Protein AF-A0A5N5L0T8-F1 (afdb_monomer_lite)

Foldseek 3Di:
DQQAKWWDWDDDPNAIATFDIDSDDDDPTHTATGPVCLVPFFKWKWKAFQQATRDIHTDPDFDPPQVVFDQRIWIFMDTHDVPKDWDFDDPNGHTHDIDIDDPDDPDPPRRQEIESGHDDPPVVDDDDDPDPPDPSHHYDYDEDPPDPQFPDKDFDDDPHTPDIYTDGPPDDPCVVVSVVVSVVVVVVVVPD

Radius of gyration: 18.39 Å; chains: 1; bounding box: 43×40×50 Å

Sequence (192 aa):
MLAGIWACYIKIDSIRYFASFADRPSGNAQFIFSSEKATSVRTMYVAEDHLGIRQVHFSDSMPPNTDKGVSGLWWRTFSVHGGSGLRVYTDGLKIRRFVAIPGDVVSHLAENIAWLTPEPRPDLIRFHSYTLNSPTQLRMTSFTCNDSRATAYSACWDGCILYLHTHTVSESQAFYNDVLRALDLEMKTSKC

pLDDT: mean 77.3, std 13.88, range [31.08, 95.0]

Structure (mmCIF, N/CA/C/O backbone):
data_AF-A0A5N5L0T8-F1
#
_entry.id   AF-A0A5N5L0T8-F1
#
loop_
_atom_site.group_PDB
_atom_site.id
_atom_site.type_symbol
_atom_site.label_atom_id
_atom_site.label_alt_id
_atom_site.label_comp_id
_atom_site.label_asym_id
_atom_site.label_entity_id
_atom_site.label_seq_id
_atom_site.pdbx_PDB_ins_code
_atom_site.Cartn_x
_atom_site.Cartn_y
_atom_site.Cartn_z
_atom_site.occupancy
_atom_site.B_iso_or_equiv
_atom_site.auth_seq_id
_atom_site.auth_comp_id
_atom_site.auth_asym_id
_atom_site.auth_atom_id
_atom_site.pdbx_PDB_model_num
ATOM 1 N N . MET A 1 1 ? 22.885 5.397 -19.889 1.00 47.69 1 MET A N 1
ATOM 2 C CA . MET A 1 1 ? 22.686 5.325 -18.427 1.00 47.69 1 MET A CA 1
ATOM 3 C C . MET A 1 1 ? 21.342 5.983 -18.138 1.00 47.69 1 MET A C 1
ATOM 5 O O . MET A 1 1 ? 21.135 7.087 -18.627 1.00 47.69 1 MET A O 1
ATOM 9 N N . LEU A 1 2 ? 20.394 5.286 -17.505 1.00 59.34 2 LEU A N 1
ATOM 10 C CA . LEU A 1 2 ? 19.080 5.857 -17.172 1.00 59.34 2 LEU A CA 1
ATOM 11 C C . LEU A 1 2 ? 19.280 6.924 -16.089 1.00 59.34 2 LEU A C 1
ATOM 13 O O . LEU A 1 2 ? 19.845 6.598 -15.055 1.00 59.34 2 LEU A O 1
ATOM 17 N N . ALA A 1 3 ? 18.859 8.169 -16.325 1.00 74.06 3 ALA A N 1
ATOM 18 C CA . ALA A 1 3 ? 19.031 9.271 -15.365 1.00 74.06 3 ALA A CA 1
ATOM 19 C C . ALA A 1 3 ? 18.031 9.211 -14.190 1.00 74.06 3 ALA A C 1
ATOM 21 O O . ALA A 1 3 ? 18.193 9.889 -13.179 1.00 74.06 3 ALA A O 1
ATOM 22 N N . GLY A 1 4 ? 16.976 8.404 -14.320 1.00 85.69 4 GLY A N 1
ATOM 23 C CA . GLY A 1 4 ? 15.950 8.210 -13.304 1.00 85.69 4 GLY A CA 1
ATOM 24 C C . GLY A 1 4 ? 14.750 7.450 -13.855 1.00 85.69 4 GLY A C 1
ATOM 25 O O . GLY A 1 4 ? 14.671 7.175 -15.052 1.00 85.69 4 GLY A O 1
ATOM 26 N N . ILE A 1 5 ? 13.820 7.109 -12.970 1.00 88.44 5 ILE A N 1
ATOM 27 C CA . ILE A 1 5 ? 12.574 6.418 -13.291 1.00 88.44 5 ILE A CA 1
ATOM 28 C C . ILE A 1 5 ? 11.428 7.412 -13.140 1.00 88.44 5 ILE A C 1
ATOM 30 O O . ILE A 1 5 ? 11.297 8.106 -12.125 1.00 88.44 5 ILE A O 1
ATOM 34 N N . TRP A 1 6 ? 10.586 7.453 -14.161 1.00 92.25 6 TRP A N 1
ATOM 35 C CA . TRP A 1 6 ? 9.374 8.249 -14.218 1.00 92.25 6 TRP A CA 1
ATOM 36 C C . TRP A 1 6 ? 8.155 7.326 -14.242 1.00 92.25 6 TRP A C 1
ATOM 38 O O . TRP A 1 6 ? 8.237 6.173 -14.659 1.00 92.25 6 TRP A O 1
ATOM 48 N N . ALA A 1 7 ? 7.019 7.828 -13.780 1.00 92.19 7 ALA A N 1
ATOM 49 C CA . ALA A 1 7 ? 5.763 7.103 -13.705 1.00 92.19 7 ALA A CA 1
ATOM 50 C C . ALA A 1 7 ? 4.671 7.833 -14.477 1.00 92.19 7 ALA A C 1
ATOM 52 O O . ALA A 1 7 ? 4.397 9.011 -14.232 1.00 92.19 7 ALA A O 1
ATOM 53 N N . CYS A 1 8 ? 4.008 7.109 -15.366 1.00 93.25 8 CYS A N 1
ATOM 54 C CA . CYS A 1 8 ? 2.810 7.560 -16.052 1.00 93.25 8 CYS A CA 1
ATOM 55 C C . CYS A 1 8 ? 1.574 7.099 -15.285 1.00 93.25 8 CYS A C 1
ATOM 57 O O . CYS A 1 8 ? 1.583 6.066 -14.617 1.00 93.25 8 CYS A O 1
ATOM 59 N N . TYR A 1 9 ? 0.494 7.869 -15.387 1.00 93.50 9 TYR A N 1
ATOM 60 C CA . TYR A 1 9 ? -0.735 7.599 -14.655 1.00 93.50 9 TYR A CA 1
ATOM 61 C C . TYR A 1 9 ? -1.954 7.803 -15.540 1.00 93.50 9 TYR A C 1
ATOM 63 O O . TYR A 1 9 ? -1.961 8.680 -16.403 1.00 93.50 9 TYR A O 1
ATOM 71 N N . ILE A 1 10 ? -3.003 7.045 -15.247 1.00 93.94 10 ILE A N 1
ATOM 72 C CA . ILE A 1 10 ? -4.328 7.179 -15.849 1.00 93.94 10 ILE A CA 1
ATOM 73 C C . ILE A 1 10 ? -5.343 7.567 -14.772 1.00 93.94 10 I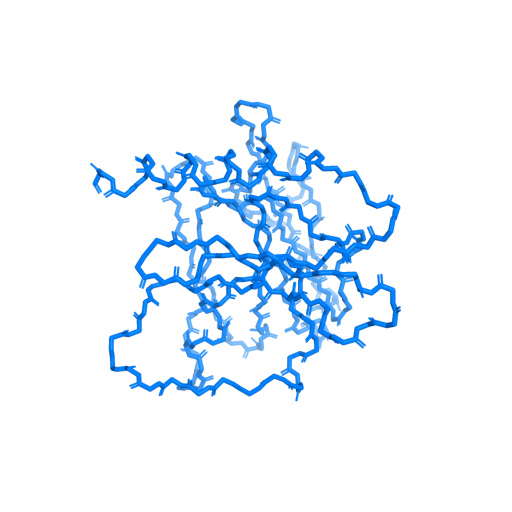LE A C 1
ATOM 75 O O . ILE A 1 10 ? -5.152 7.273 -13.590 1.00 93.94 10 ILE A O 1
ATOM 79 N N . LYS A 1 11 ? -6.415 8.255 -15.171 1.00 94.81 11 LYS A N 1
ATOM 80 C CA . LYS A 1 11 ? -7.565 8.518 -14.304 1.00 94.81 11 LYS A CA 1
ATOM 81 C C . LYS A 1 11 ? -8.738 7.642 -14.723 1.00 94.81 11 LYS A C 1
ATOM 83 O O . LYS A 1 11 ? -9.090 7.627 -15.896 1.00 94.81 11 LYS A O 1
ATOM 88 N N . ILE A 1 12 ? -9.338 6.961 -13.756 1.00 91.81 12 ILE A N 1
ATOM 89 C CA . ILE A 1 12 ? -10.577 6.193 -13.901 1.00 91.81 12 ILE A CA 1
ATOM 90 C C . ILE A 1 12 ? -11.486 6.670 -12.772 1.00 91.81 12 ILE A C 1
ATOM 92 O O . ILE A 1 12 ? -11.061 6.667 -11.620 1.00 91.81 12 ILE A O 1
ATOM 96 N N . ASP A 1 13 ? -12.672 7.178 -13.105 1.00 91.12 13 ASP A N 1
ATOM 97 C CA . ASP A 1 13 ? -13.631 7.742 -12.141 1.00 91.12 13 ASP A CA 1
ATOM 98 C C . ASP A 1 13 ? -13.007 8.757 -11.170 1.00 91.12 13 ASP A C 1
ATOM 100 O O . ASP A 1 13 ? -13.222 8.742 -9.962 1.00 91.12 13 ASP A O 1
ATOM 104 N N . SER A 1 14 ? -12.186 9.661 -11.712 1.00 90.06 14 SER A N 1
ATOM 105 C CA . SER A 1 14 ? -11.410 10.668 -10.963 1.00 90.06 14 SER A CA 1
ATOM 106 C C . SER A 1 14 ? -10.327 10.115 -10.025 1.00 90.06 14 SER A C 1
ATOM 108 O O . SER A 1 14 ? -9.554 10.899 -9.469 1.00 90.06 14 SER A O 1
ATOM 110 N N . ILE A 1 15 ? -10.190 8.795 -9.901 1.00 90.06 15 ILE A N 1
ATOM 111 C CA . ILE A 1 15 ? -9.123 8.146 -9.142 1.00 90.06 15 ILE A CA 1
ATOM 112 C C . ILE A 1 15 ? -7.918 7.920 -10.052 1.00 90.06 15 ILE A C 1
ATOM 114 O O . ILE A 1 15 ? -8.030 7.509 -11.206 1.00 90.06 15 ILE A O 1
ATOM 118 N N . ARG A 1 16 ? -6.734 8.234 -9.527 1.00 92.75 16 ARG A N 1
ATOM 119 C CA . ARG A 1 16 ? -5.467 8.136 -10.248 1.00 92.75 16 ARG A CA 1
ATOM 120 C C . ARG A 1 16 ? -4.801 6.783 -9.996 1.00 92.75 16 ARG A C 1
ATOM 122 O O . ARG A 1 16 ? -4.544 6.447 -8.841 1.00 92.75 16 ARG A O 1
ATOM 129 N N . TYR A 1 17 ? -4.459 6.092 -11.081 1.00 95.00 17 TYR A N 1
ATOM 130 C CA . TYR A 1 17 ? -3.792 4.791 -11.080 1.00 95.00 17 TYR A CA 1
ATOM 131 C C . TYR A 1 17 ? -2.454 4.834 -11.813 1.00 95.00 17 TYR A C 1
ATOM 133 O O . TYR A 1 17 ? -2.290 5.558 -12.796 1.00 95.00 17 TYR A O 1
ATOM 141 N N . PHE A 1 18 ? -1.504 4.048 -11.320 1.00 94.38 18 PHE A N 1
ATOM 142 C CA . PHE A 1 18 ? -0.171 3.874 -11.872 1.00 94.38 18 PHE A CA 1
ATOM 143 C C . PHE A 1 18 ? -0.264 3.076 -13.177 1.00 94.38 18 PHE A C 1
ATOM 145 O O . PHE A 1 18 ? -0.709 1.930 -13.180 1.00 94.38 18 PHE A O 1
ATOM 152 N N . ALA A 1 19 ? 0.114 3.690 -14.296 1.00 93.56 19 ALA A N 1
ATOM 153 C CA . ALA A 1 19 ? -0.101 3.126 -15.625 1.00 93.56 19 ALA A CA 1
ATOM 154 C C . ALA A 1 19 ? 1.130 2.397 -16.168 1.00 93.56 19 ALA A C 1
ATOM 156 O O . ALA A 1 19 ? 1.027 1.270 -16.645 1.00 93.56 19 ALA A O 1
ATOM 157 N N . SER A 1 20 ? 2.298 3.031 -16.085 1.00 91.31 20 SER A N 1
ATOM 158 C CA . SER A 1 20 ? 3.549 2.469 -16.592 1.00 91.31 20 SER A CA 1
ATOM 159 C C . SER A 1 20 ? 4.764 3.203 -16.031 1.00 91.31 20 SER A C 1
ATOM 161 O O . SER A 1 20 ? 4.656 4.309 -15.496 1.00 91.31 20 SER A O 1
ATOM 163 N N . PHE A 1 21 ? 5.932 2.583 -16.190 1.00 89.19 21 PHE A N 1
ATOM 164 C CA . PHE A 1 21 ? 7.221 3.239 -16.003 1.00 89.19 21 PHE A CA 1
ATOM 165 C C . PHE A 1 21 ? 7.682 3.906 -17.302 1.00 89.19 21 PHE A C 1
ATOM 167 O O . PHE A 1 21 ? 7.371 3.434 -18.396 1.00 89.19 21 PHE A O 1
ATOM 174 N N . ALA A 1 22 ? 8.464 4.969 -17.166 1.00 87.06 22 ALA A N 1
ATOM 175 C CA . ALA A 1 22 ? 9.158 5.641 -18.251 1.00 87.06 22 ALA A CA 1
ATOM 176 C C . ALA A 1 22 ? 10.616 5.908 -17.854 1.00 87.06 22 ALA A C 1
ATOM 178 O O . ALA A 1 22 ? 10.932 6.183 -16.695 1.00 87.06 22 ALA A O 1
ATOM 179 N N . ASP A 1 23 ? 11.507 5.828 -18.835 1.00 83.44 23 ASP A N 1
ATOM 180 C CA . ASP A 1 23 ? 12.938 6.102 -18.699 1.00 83.44 23 ASP A CA 1
ATOM 181 C C . ASP A 1 23 ? 13.282 7.593 -18.822 1.00 83.44 23 ASP A C 1
ATOM 183 O O . ASP A 1 23 ? 14.406 8.014 -18.538 1.00 83.44 23 ASP A O 1
ATOM 187 N N . ARG A 1 24 ? 12.319 8.399 -19.273 1.00 82.81 24 ARG A N 1
ATOM 188 C CA . ARG A 1 24 ? 12.464 9.831 -19.524 1.00 82.81 24 ARG A CA 1
ATOM 189 C C . ARG A 1 24 ? 11.202 10.583 -19.105 1.00 82.81 24 ARG A C 1
ATOM 191 O O . ARG A 1 24 ? 10.105 10.017 -19.168 1.00 82.81 24 ARG A O 1
ATOM 198 N N . PRO A 1 25 ? 11.325 11.871 -18.744 1.00 82.94 25 PRO A N 1
ATOM 199 C CA . PRO A 1 25 ? 10.160 12.733 -18.615 1.00 82.94 25 PRO A CA 1
ATOM 200 C C . PRO A 1 25 ? 9.407 12.765 -19.946 1.00 82.94 25 PRO A C 1
ATOM 202 O O . PRO A 1 25 ? 9.982 13.079 -20.986 1.00 82.94 25 PRO A O 1
ATOM 205 N N . SER A 1 26 ? 8.121 12.433 -19.923 1.00 79.38 26 SER A N 1
ATOM 206 C CA . SER A 1 26 ? 7.254 12.528 -21.097 1.00 79.38 26 SER A CA 1
ATOM 207 C C . SER A 1 26 ? 5.860 12.984 -20.683 1.00 79.38 26 SER A C 1
ATOM 209 O O . SER A 1 26 ? 5.250 12.402 -19.789 1.00 79.38 26 SER A O 1
ATOM 211 N N . GLY A 1 27 ? 5.360 14.054 -21.311 1.00 81.31 27 GLY A N 1
ATOM 212 C CA . GLY A 1 27 ? 4.033 14.615 -21.040 1.00 81.31 27 GLY A CA 1
ATOM 213 C C . GLY A 1 27 ? 3.758 14.821 -19.545 1.00 81.31 27 GLY A C 1
ATOM 214 O O . GLY A 1 27 ? 4.332 15.707 -18.921 1.00 81.31 27 GLY A O 1
ATOM 215 N N . ASN A 1 28 ? 2.894 13.967 -18.984 1.00 80.88 28 ASN A N 1
ATOM 216 C CA . ASN A 1 28 ? 2.442 13.996 -17.586 1.00 80.88 28 ASN A CA 1
ATOM 217 C C . ASN A 1 28 ? 3.170 12.994 -16.667 1.00 80.88 28 ASN A C 1
ATOM 219 O O . ASN A 1 28 ? 2.684 12.698 -15.569 1.00 80.88 28 ASN A O 1
ATOM 223 N N . ALA A 1 29 ? 4.288 12.418 -17.111 1.00 88.12 29 ALA A N 1
ATOM 224 C CA . ALA A 1 29 ? 5.068 11.499 -16.297 1.00 88.12 29 ALA A CA 1
ATOM 225 C C . ALA A 1 29 ? 5.623 12.224 -15.062 1.00 88.12 29 ALA A C 1
ATOM 227 O O . ALA A 1 29 ? 6.137 13.338 -15.152 1.00 88.12 29 ALA A O 1
ATOM 228 N N . GLN A 1 30 ? 5.534 11.585 -13.898 1.00 90.44 30 GLN A N 1
ATOM 229 C CA . GLN A 1 30 ? 6.069 12.110 -12.645 1.00 90.44 30 GLN A CA 1
ATOM 230 C C . GLN A 1 30 ? 7.333 11.369 -12.255 1.00 90.44 30 GLN A C 1
ATOM 232 O O . GLN A 1 30 ? 7.392 10.146 -12.333 1.00 90.44 30 GLN A O 1
ATOM 237 N N . PHE A 1 31 ? 8.337 12.112 -11.812 1.00 89.38 31 PHE A N 1
ATOM 238 C CA . PHE A 1 31 ? 9.572 11.535 -11.314 1.00 89.38 31 PHE A CA 1
ATOM 239 C C . PHE A 1 31 ? 9.307 10.724 -10.041 1.00 89.38 31 PHE A C 1
ATOM 241 O O . PHE A 1 31 ? 8.687 11.237 -9.110 1.00 89.38 31 PHE A O 1
ATOM 248 N N . ILE A 1 32 ? 9.770 9.473 -10.001 1.00 89.38 32 ILE A N 1
ATOM 249 C CA . ILE A 1 32 ? 9.566 8.579 -8.848 1.00 89.38 32 ILE A CA 1
ATOM 250 C C . ILE A 1 32 ? 10.871 8.051 -8.254 1.00 89.38 32 ILE A C 1
ATOM 252 O O . ILE A 1 32 ? 10.879 7.671 -7.085 1.00 89.38 32 ILE A O 1
ATOM 256 N N . PHE A 1 33 ? 11.975 8.043 -9.009 1.00 87.62 33 PHE A N 1
ATOM 257 C CA . PHE A 1 33 ? 13.255 7.562 -8.492 1.00 87.62 33 PHE A CA 1
ATOM 258 C C . PHE A 1 33 ? 14.471 8.108 -9.249 1.00 87.62 33 PHE A C 1
ATOM 260 O O . PHE A 1 33 ? 14.449 8.194 -10.474 1.00 87.62 33 PHE A O 1
ATOM 267 N N . SER A 1 34 ? 15.557 8.414 -8.529 1.00 84.94 34 SER A N 1
ATOM 268 C CA . SER A 1 34 ? 16.854 8.788 -9.118 1.00 84.94 34 SER A CA 1
ATOM 269 C C . SER A 1 34 ? 17.789 7.586 -9.159 1.00 84.94 34 SER A C 1
ATOM 271 O O . SER A 1 34 ? 17.966 6.920 -8.140 1.00 84.94 34 SER A O 1
ATOM 273 N N . SER A 1 35 ? 18.467 7.364 -10.287 1.00 80.12 35 SER A N 1
ATOM 274 C CA . SER A 1 35 ? 19.516 6.342 -10.392 1.00 80.12 35 SER A CA 1
ATOM 275 C C . SER A 1 35 ? 20.694 6.599 -9.447 1.00 80.12 35 SER A C 1
ATOM 277 O O . SER A 1 35 ? 21.351 5.656 -9.024 1.00 80.12 35 SER A O 1
ATOM 279 N N . GLU A 1 36 ? 20.942 7.853 -9.060 1.00 81.81 36 GLU A N 1
ATOM 280 C CA . GLU A 1 36 ? 21.976 8.214 -8.076 1.00 81.81 36 GLU A CA 1
ATOM 281 C C . GLU A 1 36 ? 21.671 7.652 -6.681 1.00 81.81 36 GLU A C 1
ATOM 283 O O . GLU A 1 36 ? 22.577 7.413 -5.888 1.00 81.81 36 GLU A O 1
ATOM 288 N N . LYS A 1 37 ? 20.387 7.409 -6.389 1.00 79.69 37 LYS A N 1
ATOM 289 C CA . LYS A 1 37 ? 19.910 6.813 -5.136 1.00 79.69 37 LYS A CA 1
ATOM 290 C C . LYS A 1 37 ? 19.761 5.290 -5.219 1.00 79.69 37 LYS A C 1
ATOM 292 O O . LYS A 1 37 ? 19.380 4.671 -4.230 1.00 79.69 37 LYS A O 1
ATOM 297 N N . ALA A 1 38 ? 20.072 4.675 -6.366 1.00 75.25 38 ALA A N 1
ATOM 298 C CA . ALA A 1 38 ? 19.933 3.231 -6.589 1.00 75.25 38 ALA A CA 1
ATOM 299 C C . ALA A 1 38 ? 20.809 2.375 -5.666 1.00 75.25 38 ALA A C 1
ATOM 301 O O . ALA A 1 38 ? 20.498 1.212 -5.437 1.00 75.25 38 ALA A O 1
ATOM 302 N N . THR A 1 39 ? 21.897 2.935 -5.137 1.00 74.50 39 THR A N 1
ATOM 303 C CA . THR A 1 39 ? 22.800 2.230 -4.219 1.00 74.50 39 THR A CA 1
ATOM 304 C C . THR A 1 39 ? 22.386 2.349 -2.754 1.00 74.50 39 THR A C 1
ATOM 306 O O . THR A 1 39 ? 22.788 1.509 -1.946 1.00 74.50 39 THR A O 1
ATOM 309 N N . SER A 1 40 ? 21.607 3.374 -2.398 1.00 80.19 40 SER A N 1
ATOM 310 C CA . SER A 1 40 ? 21.228 3.661 -1.013 1.00 80.19 40 SER A CA 1
ATOM 311 C C . SER A 1 40 ? 19.823 3.190 -0.670 1.00 80.19 40 SER A C 1
ATOM 313 O O . SER A 1 40 ? 19.655 2.598 0.388 1.00 80.19 40 SER A O 1
ATOM 315 N N . VAL A 1 41 ? 18.848 3.391 -1.560 1.00 82.75 41 VAL A N 1
ATOM 316 C CA . VAL A 1 41 ? 17.449 3.033 -1.300 1.00 82.75 41 VAL A CA 1
ATOM 317 C C . VAL A 1 41 ? 17.222 1.547 -1.533 1.00 82.75 41 VAL A C 1
ATOM 319 O O . VAL A 1 41 ? 17.452 1.044 -2.632 1.00 82.75 41 VAL A O 1
ATOM 322 N N . ARG A 1 42 ? 16.721 0.858 -0.506 1.00 81.69 42 ARG A N 1
ATOM 323 C CA . ARG A 1 42 ? 16.466 -0.591 -0.525 1.00 81.69 42 ARG A CA 1
ATOM 324 C C . ARG A 1 42 ? 15.002 -0.949 -0.369 1.00 81.69 42 ARG A C 1
ATOM 326 O O . ARG A 1 42 ? 14.675 -2.128 -0.356 1.00 81.69 42 ARG A O 1
ATOM 333 N N . THR A 1 43 ? 14.128 0.042 -0.255 1.00 83.81 43 THR A N 1
ATOM 334 C CA . THR A 1 43 ? 12.719 -0.194 0.047 1.00 83.81 43 THR A CA 1
ATOM 335 C C . THR A 1 43 ? 11.818 0.515 -0.957 1.00 83.81 43 THR A C 1
ATOM 337 O O . THR A 1 43 ? 12.005 1.693 -1.277 1.00 83.81 43 THR A O 1
ATOM 340 N N . MET A 1 44 ? 10.829 -0.221 -1.462 1.00 87.56 44 MET A N 1
ATOM 341 C CA . MET A 1 44 ? 9.754 0.290 -2.305 1.00 87.56 44 MET A CA 1
ATOM 342 C C . MET A 1 44 ? 8.412 0.066 -1.608 1.00 87.56 44 MET A C 1
ATOM 344 O O . MET A 1 44 ? 8.006 -1.070 -1.376 1.00 87.56 44 MET A O 1
ATOM 348 N N . TYR A 1 45 ? 7.698 1.151 -1.329 1.00 88.94 45 TYR A N 1
ATOM 349 C CA . TYR A 1 45 ? 6.334 1.134 -0.817 1.00 88.94 45 TYR A CA 1
ATOM 350 C C . TYR A 1 45 ? 5.339 1.302 -1.959 1.00 88.94 45 TYR A C 1
ATOM 352 O O . TYR A 1 45 ? 5.490 2.182 -2.809 1.00 88.94 45 TYR A O 1
ATOM 360 N N . VAL A 1 46 ? 4.297 0.484 -1.961 1.00 90.62 46 VAL A N 1
ATOM 361 C CA . VAL A 1 46 ? 3.275 0.456 -3.007 1.00 90.62 46 VAL A CA 1
ATOM 362 C C . VAL A 1 46 ? 1.913 0.592 -2.358 1.00 90.62 46 VAL A C 1
ATOM 364 O O . VAL A 1 46 ? 1.530 -0.277 -1.584 1.00 90.62 46 VAL A O 1
ATOM 367 N N . ALA A 1 47 ? 1.184 1.654 -2.689 1.00 91.69 47 ALA A N 1
ATOM 368 C CA . ALA A 1 47 ? -0.197 1.831 -2.260 1.00 91.69 47 ALA A CA 1
ATOM 369 C C . ALA A 1 47 ? -1.148 1.368 -3.366 1.00 91.69 47 ALA A C 1
ATOM 371 O O . ALA A 1 47 ? -1.047 1.833 -4.506 1.00 91.69 47 ALA A O 1
ATOM 372 N N . GLU A 1 48 ? -2.093 0.499 -3.035 1.00 91.56 48 GLU A N 1
ATOM 373 C CA . GLU A 1 48 ? -3.061 -0.085 -3.960 1.00 91.56 48 GLU A CA 1
ATOM 374 C C . GLU A 1 48 ? -4.460 -0.168 -3.344 1.00 91.56 48 GLU A C 1
ATOM 376 O O . GLU A 1 48 ? -4.623 -0.299 -2.134 1.00 91.56 48 GLU A O 1
ATOM 381 N N . ASP A 1 49 ? -5.483 -0.093 -4.187 1.00 89.62 49 ASP A N 1
ATOM 382 C CA . ASP A 1 49 ? -6.854 -0.451 -3.828 1.00 89.62 49 ASP A CA 1
ATOM 383 C C . ASP A 1 49 ? -7.284 -1.714 -4.603 1.00 89.62 49 ASP A C 1
ATOM 385 O O . ASP A 1 49 ? -6.488 -2.363 -5.284 1.00 89.62 49 ASP A O 1
ATOM 389 N N . HIS A 1 50 ? -8.564 -2.078 -4.520 1.00 84.75 50 HIS A N 1
ATOM 390 C CA . HIS A 1 50 ? -9.123 -3.215 -5.261 1.00 84.75 50 HIS A CA 1
ATOM 391 C C . HIS A 1 50 ? -9.080 -3.053 -6.797 1.00 84.75 50 HIS A C 1
ATOM 393 O O . HIS A 1 50 ? -9.238 -4.037 -7.526 1.00 84.75 50 HIS A O 1
ATOM 399 N N . LEU A 1 51 ? -8.868 -1.837 -7.311 1.00 89.25 51 LEU A N 1
ATOM 400 C CA . LEU A 1 51 ? -8.750 -1.522 -8.733 1.00 89.25 51 LEU A CA 1
ATOM 401 C C . LEU A 1 51 ? -7.299 -1.406 -9.216 1.00 89.25 51 LEU A C 1
ATOM 403 O O . LEU A 1 51 ? -7.066 -1.449 -10.425 1.00 89.25 51 LEU A O 1
ATOM 407 N N . GLY A 1 52 ? -6.320 -1.316 -8.325 1.00 91.56 52 GLY A N 1
ATOM 408 C CA . GLY A 1 52 ? -4.910 -1.427 -8.676 1.00 91.56 52 GLY A CA 1
ATOM 409 C C . GLY A 1 52 ? -4.027 -0.418 -7.967 1.00 91.56 52 GLY A C 1
ATOM 410 O O . GLY A 1 52 ? -4.389 0.182 -6.954 1.00 91.56 52 GLY A O 1
ATOM 411 N N . ILE A 1 53 ? -2.830 -0.238 -8.516 1.00 94.00 53 ILE A N 1
ATOM 412 C CA . ILE A 1 53 ? -1.782 0.541 -7.867 1.00 94.00 53 ILE A CA 1
ATOM 413 C C . ILE A 1 53 ? -2.063 2.024 -8.041 1.00 94.00 53 ILE A C 1
ATOM 415 O O . ILE A 1 53 ? -2.286 2.506 -9.151 1.00 94.00 53 ILE A O 1
ATOM 419 N N . ARG A 1 54 ? -2.017 2.763 -6.938 1.00 92.44 54 ARG A N 1
ATOM 420 C CA . ARG A 1 54 ? -2.239 4.208 -6.901 1.00 92.44 54 ARG A CA 1
ATOM 421 C C . ARG A 1 54 ? -0.947 4.984 -6.729 1.00 92.44 54 ARG A C 1
ATOM 423 O O . ARG A 1 54 ? -0.821 6.065 -7.303 1.00 92.44 54 ARG A O 1
ATOM 430 N N . GLN A 1 55 ? -0.001 4.459 -5.951 1.00 90.56 55 GLN A N 1
ATOM 431 C CA . GLN A 1 55 ? 1.254 5.145 -5.641 1.00 90.56 55 GLN A CA 1
ATOM 432 C C . GLN A 1 55 ? 2.410 4.161 -5.489 1.00 90.56 55 GLN A C 1
ATOM 434 O O . GLN A 1 55 ? 2.226 3.036 -5.029 1.00 90.56 55 GLN A O 1
ATOM 439 N N . VAL A 1 56 ? 3.605 4.624 -5.853 1.00 90.75 56 VAL A N 1
ATOM 440 C CA . VAL A 1 56 ? 4.871 3.917 -5.651 1.00 90.75 56 VAL A CA 1
ATOM 441 C C . VAL A 1 56 ? 5.872 4.910 -5.078 1.00 90.75 56 VAL A C 1
ATOM 443 O O . VAL A 1 56 ? 6.059 5.991 -5.637 1.00 90.75 56 VAL A O 1
ATOM 446 N N . HIS A 1 57 ? 6.507 4.544 -3.971 1.00 89.38 57 HIS A N 1
ATOM 447 C CA . HIS A 1 57 ? 7.478 5.366 -3.263 1.00 89.38 57 HIS A CA 1
ATOM 448 C C . HIS A 1 57 ? 8.748 4.567 -2.999 1.00 89.38 57 HIS A C 1
ATOM 450 O O . HIS A 1 57 ? 8.706 3.529 -2.351 1.00 89.38 57 HIS A O 1
ATOM 456 N N . PHE A 1 58 ? 9.883 5.082 -3.460 1.00 87.88 58 PHE A N 1
ATOM 457 C CA . PHE A 1 58 ? 11.200 4.529 -3.162 1.00 87.88 58 PHE A CA 1
ATOM 458 C C . PHE A 1 58 ? 11.842 5.359 -2.054 1.00 87.88 58 PHE A C 1
ATOM 460 O O . PHE A 1 58 ? 12.165 6.531 -2.262 1.00 87.88 58 PHE A O 1
ATOM 467 N N . SER A 1 59 ? 11.985 4.776 -0.869 1.00 85.19 59 SER A N 1
ATOM 468 C CA . SER A 1 59 ? 12.572 5.432 0.302 1.00 85.19 59 SER A CA 1
ATOM 469 C C . SER A 1 59 ? 12.838 4.398 1.385 1.00 85.19 59 SER A C 1
ATOM 471 O O . SER A 1 59 ? 12.040 3.485 1.527 1.00 85.19 59 SER A O 1
ATOM 473 N N . ASP A 1 60 ? 13.880 4.568 2.197 1.00 80.38 60 ASP A N 1
ATOM 474 C CA . ASP A 1 60 ? 14.066 3.754 3.412 1.00 80.38 60 ASP A CA 1
ATOM 475 C C . ASP A 1 60 ? 13.306 4.320 4.622 1.00 80.38 60 ASP A C 1
ATOM 477 O O . ASP A 1 60 ? 13.189 3.671 5.657 1.00 80.38 60 ASP A O 1
ATOM 481 N N . SER A 1 61 ? 12.748 5.527 4.493 1.00 82.19 61 SER A N 1
ATOM 482 C CA . SER A 1 61 ? 11.808 6.097 5.458 1.00 82.19 61 SER A CA 1
ATOM 483 C C . SER A 1 61 ? 10.362 5.903 5.011 1.00 82.19 61 SER A C 1
ATOM 485 O O . SER A 1 61 ? 10.060 5.869 3.815 1.00 82.19 61 SER A O 1
ATOM 487 N N . MET A 1 62 ? 9.462 5.816 5.990 1.00 78.94 62 MET A N 1
ATOM 488 C CA . MET A 1 62 ? 8.027 5.676 5.758 1.00 78.94 62 MET A CA 1
ATOM 489 C C . MET A 1 62 ? 7.474 6.835 4.901 1.00 78.94 62 MET A C 1
ATOM 491 O O . MET A 1 62 ? 7.844 7.992 5.136 1.00 78.94 62 MET A O 1
ATOM 495 N N . PRO A 1 63 ? 6.581 6.567 3.926 1.00 81.25 63 PRO A N 1
ATOM 496 C CA . PRO A 1 63 ? 5.935 7.614 3.144 1.00 81.25 63 PRO A CA 1
ATOM 497 C C . PRO A 1 63 ? 5.163 8.615 4.029 1.00 81.25 63 PRO A C 1
ATOM 499 O O . PRO A 1 63 ? 4.500 8.207 4.987 1.00 81.25 63 PRO A O 1
ATOM 502 N N . PRO A 1 64 ? 5.204 9.923 3.713 1.00 70.50 64 PRO A N 1
ATOM 503 C CA . PRO A 1 64 ? 4.571 10.960 4.527 1.00 70.50 64 PRO A CA 1
ATOM 504 C C . PRO A 1 64 ? 3.037 10.846 4.545 1.00 70.50 64 PRO A C 1
ATOM 506 O O . PRO A 1 64 ? 2.431 10.432 3.559 1.00 70.50 64 PRO A O 1
ATOM 509 N N . ASN A 1 65 ? 2.409 11.301 5.639 1.00 66.88 65 ASN A N 1
ATOM 510 C CA . ASN A 1 65 ? 0.948 11.365 5.836 1.00 66.88 65 ASN A CA 1
ATOM 511 C C . ASN A 1 65 ? 0.216 10.013 5.781 1.00 66.88 65 ASN A C 1
ATOM 513 O O . ASN A 1 65 ? -0.958 9.956 5.414 1.00 66.88 65 ASN A O 1
ATOM 517 N N . THR A 1 66 ? 0.887 8.924 6.149 1.00 69.62 66 THR A N 1
ATOM 518 C CA . THR A 1 66 ? 0.309 7.575 6.092 1.00 69.62 66 THR A CA 1
ATOM 519 C C . THR A 1 66 ? -0.123 7.012 7.446 1.00 69.62 66 THR A C 1
ATOM 521 O O . THR A 1 66 ? -0.764 5.965 7.489 1.00 69.62 66 THR A O 1
ATOM 524 N N . ASP A 1 67 ? 0.128 7.738 8.538 1.00 59.78 67 ASP A N 1
ATOM 525 C CA . ASP A 1 67 ? -0.005 7.257 9.923 1.00 59.78 67 ASP A CA 1
ATOM 526 C C . ASP A 1 67 ? -1.421 6.828 10.338 1.00 59.78 67 ASP A C 1
ATOM 528 O O . ASP A 1 67 ? -1.587 6.099 11.311 1.00 59.78 67 ASP A O 1
ATOM 532 N N . LYS A 1 68 ? -2.458 7.289 9.629 1.00 64.88 68 LYS A N 1
ATOM 533 C CA . LYS A 1 68 ? -3.861 6.964 9.942 1.00 64.88 68 LYS A CA 1
ATOM 534 C C . LYS A 1 68 ? -4.464 5.895 9.037 1.00 64.88 68 LYS A C 1
ATOM 536 O O . LYS A 1 68 ? -5.570 5.437 9.308 1.00 64.88 68 LYS A O 1
ATOM 541 N N . GLY A 1 69 ? -3.756 5.523 7.971 1.00 67.88 69 GLY A N 1
ATOM 542 C CA . GLY A 1 69 ? -4.320 4.720 6.896 1.00 67.88 69 GLY A CA 1
ATOM 543 C C . GLY A 1 69 ? -5.453 5.442 6.163 1.00 67.88 69 GLY A C 1
ATOM 544 O O . GLY A 1 69 ? -6.013 6.432 6.632 1.00 67.88 69 GLY A O 1
ATOM 545 N N . VAL A 1 70 ? -5.788 4.965 4.970 1.00 74.69 70 VAL A N 1
ATOM 546 C CA . VAL A 1 70 ? -6.953 5.450 4.220 1.00 74.69 70 VAL A CA 1
ATOM 547 C C . VAL A 1 70 ? -7.813 4.239 3.908 1.00 74.69 70 VAL A C 1
ATOM 549 O O . VAL A 1 70 ? -7.303 3.260 3.368 1.00 74.69 70 VAL A O 1
ATOM 552 N N . SER A 1 71 ? -9.105 4.290 4.243 1.00 72.75 71 SER A N 1
ATOM 553 C CA . SER A 1 71 ? -10.015 3.175 3.960 1.00 72.75 71 SER A CA 1
ATOM 554 C C . SER A 1 71 ? -9.974 2.806 2.473 1.00 72.75 71 SER A C 1
ATOM 556 O O . SER A 1 71 ? -10.013 3.674 1.598 1.00 72.75 71 SER A O 1
ATOM 558 N N . GLY A 1 72 ? -9.847 1.508 2.193 1.00 78.12 72 GLY A N 1
ATOM 559 C CA . GLY A 1 72 ? -9.734 0.974 0.836 1.00 78.12 72 GLY A CA 1
ATOM 560 C C . GLY A 1 72 ? -8.358 1.124 0.178 1.00 78.12 72 GLY A C 1
ATOM 561 O O . GLY A 1 72 ? -8.198 0.635 -0.939 1.00 78.12 72 GLY A O 1
ATOM 562 N N . LEU A 1 73 ? -7.375 1.746 0.839 1.00 85.88 73 LEU A N 1
ATOM 563 C CA . LEU A 1 73 ? -5.990 1.832 0.377 1.00 85.88 73 LEU A CA 1
ATOM 564 C C . LEU A 1 73 ? -5.086 0.960 1.251 1.00 85.88 73 LEU A C 1
ATOM 566 O O . LEU A 1 73 ? -5.051 1.103 2.470 1.00 85.88 73 LEU A O 1
ATOM 570 N N . TRP A 1 74 ? -4.320 0.090 0.608 1.00 89.38 74 TRP A N 1
ATOM 571 C CA . TRP A 1 74 ? -3.447 -0.879 1.251 1.00 89.38 74 TRP A CA 1
ATOM 572 C C . TRP A 1 74 ? -2.016 -0.716 0.757 1.00 89.38 74 TRP A C 1
ATOM 574 O O . TRP A 1 74 ? -1.780 -0.454 -0.419 1.00 89.38 74 TRP A O 1
ATOM 584 N N . TRP A 1 75 ? -1.058 -0.890 1.655 1.00 90.38 75 TRP A N 1
ATOM 585 C CA . TRP A 1 75 ? 0.360 -0.680 1.427 1.00 90.38 75 TRP A CA 1
ATOM 586 C C . TRP A 1 75 ? 1.119 -1.997 1.437 1.00 90.38 75 TRP A C 1
ATOM 588 O O . TRP A 1 75 ? 1.033 -2.759 2.392 1.00 90.38 75 TRP A O 1
ATOM 598 N N . ARG A 1 76 ? 1.913 -2.244 0.402 1.00 87.88 76 ARG A N 1
ATOM 599 C CA . ARG A 1 76 ? 2.914 -3.311 0.379 1.00 87.88 76 ARG A CA 1
ATOM 600 C C . ARG A 1 76 ? 4.311 -2.727 0.431 1.00 87.88 76 ARG A C 1
ATOM 602 O O . ARG A 1 76 ? 4.555 -1.661 -0.137 1.00 87.88 76 ARG A O 1
ATOM 609 N N . THR A 1 77 ? 5.217 -3.467 1.049 1.00 84.81 77 THR A N 1
ATOM 610 C CA . THR A 1 77 ? 6.637 -3.138 1.113 1.00 84.81 77 THR A CA 1
ATOM 611 C C . THR A 1 77 ? 7.413 -4.192 0.343 1.00 84.81 77 THR A C 1
ATOM 613 O O . THR A 1 77 ? 7.186 -5.388 0.509 1.00 84.81 77 THR A O 1
ATOM 616 N N . PHE A 1 78 ? 8.322 -3.746 -0.514 1.00 82.19 78 PHE A N 1
ATOM 617 C CA . PHE A 1 78 ? 9.213 -4.610 -1.272 1.00 82.19 78 PHE A CA 1
ATOM 618 C C . PHE A 1 78 ? 10.656 -4.243 -0.958 1.00 82.19 78 PHE A C 1
ATOM 620 O O . PHE A 1 78 ? 11.030 -3.067 -1.016 1.00 82.19 78 PHE A O 1
ATOM 627 N N . SER A 1 79 ? 11.465 -5.263 -0.694 1.00 80.25 79 SER A N 1
ATOM 628 C CA . SER A 1 79 ? 12.913 -5.123 -0.610 1.00 80.25 79 SER A CA 1
ATOM 629 C C . SER A 1 79 ? 13.497 -5.066 -2.019 1.00 80.25 79 SER A C 1
ATOM 631 O O . SER A 1 79 ? 13.317 -5.971 -2.829 1.00 80.25 79 SER A O 1
ATOM 633 N N . VAL A 1 80 ? 14.202 -3.983 -2.319 1.00 77.12 80 VAL A N 1
ATOM 634 C CA . VAL A 1 80 ? 14.882 -3.745 -3.588 1.00 77.12 80 VAL A CA 1
ATOM 635 C C . VAL A 1 80 ? 16.370 -3.998 -3.369 1.00 77.12 80 VAL A C 1
ATOM 637 O O . VAL A 1 80 ? 17.087 -3.192 -2.777 1.00 77.12 80 VAL A O 1
ATOM 640 N N . HIS A 1 81 ? 16.841 -5.148 -3.841 1.00 72.00 81 HIS A N 1
ATOM 641 C CA . HIS A 1 81 ? 18.255 -5.523 -3.828 1.00 72.00 81 HIS A CA 1
ATOM 642 C C . HIS A 1 81 ? 18.805 -5.619 -5.253 1.00 72.00 81 HIS A C 1
ATOM 644 O O . HIS A 1 81 ? 18.065 -5.884 -6.204 1.00 72.00 81 HIS A O 1
ATOM 650 N N . GLY A 1 82 ? 20.115 -5.420 -5.420 1.00 61.72 82 GLY A N 1
ATOM 651 C CA . GLY A 1 82 ? 20.767 -5.600 -6.718 1.00 61.72 82 GLY A CA 1
ATOM 652 C C . GLY A 1 82 ? 20.526 -7.015 -7.251 1.00 61.72 82 GLY A C 1
ATOM 653 O O . GLY A 1 82 ? 20.871 -7.982 -6.583 1.00 61.72 82 GLY A O 1
ATOM 654 N N . GLY A 1 83 ? 19.900 -7.131 -8.425 1.00 62.31 83 GLY A N 1
ATOM 655 C CA . GLY A 1 83 ? 19.535 -8.418 -9.034 1.00 62.31 83 GLY A CA 1
ATOM 656 C C . GLY A 1 83 ? 18.109 -8.902 -8.740 1.00 62.31 83 GLY A C 1
ATOM 657 O O . GLY A 1 83 ? 17.656 -9.841 -9.390 1.00 62.31 83 GLY A O 1
ATOM 658 N N . SER A 1 84 ? 17.372 -8.246 -7.837 1.00 67.38 84 SER A N 1
ATOM 659 C CA . SER A 1 84 ? 15.938 -8.507 -7.660 1.00 67.38 84 SER A CA 1
ATOM 660 C C . SER A 1 84 ? 15.134 -7.8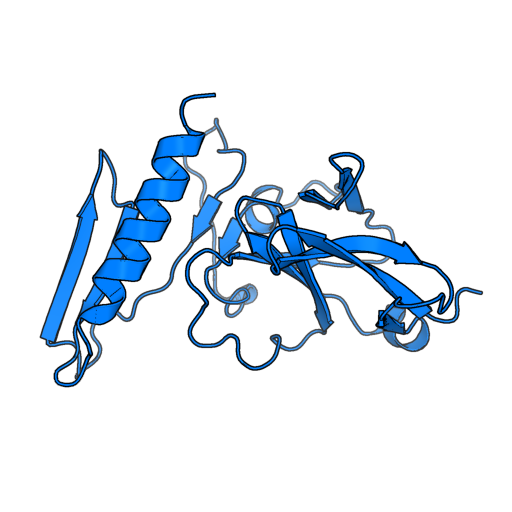99 -8.816 1.00 67.38 84 SER A C 1
ATOM 662 O O . SER A 1 84 ? 15.357 -6.758 -9.226 1.00 67.38 84 SER A O 1
ATOM 664 N N . GLY A 1 85 ? 14.221 -8.686 -9.384 1.00 73.56 85 GLY A N 1
ATOM 665 C CA . GLY A 1 85 ? 13.296 -8.239 -10.423 1.00 73.56 85 GLY A CA 1
ATOM 666 C C . GLY A 1 85 ? 11.888 -8.074 -9.867 1.00 73.56 85 GLY A C 1
ATOM 667 O O . GLY A 1 85 ? 11.511 -8.731 -8.904 1.00 73.56 85 GLY A O 1
ATOM 668 N N . LEU A 1 86 ? 11.075 -7.238 -10.505 1.00 80.56 86 LEU A N 1
ATOM 669 C CA . LEU A 1 86 ? 9.643 -7.139 -10.228 1.00 80.56 86 LEU A CA 1
ATOM 670 C C . LEU A 1 86 ? 8.876 -7.586 -11.466 1.00 80.56 86 LEU A C 1
ATOM 672 O O . LEU A 1 86 ? 9.079 -7.067 -12.564 1.00 80.56 86 LEU A O 1
ATOM 676 N N . ARG A 1 87 ? 7.969 -8.543 -11.291 1.00 85.19 87 ARG A N 1
ATOM 677 C CA . ARG A 1 87 ? 6.971 -8.883 -12.296 1.00 85.19 87 ARG A CA 1
ATOM 678 C C . ARG A 1 87 ? 5.784 -7.945 -12.141 1.00 85.19 87 ARG A C 1
ATOM 680 O O . ARG A 1 87 ? 5.220 -7.795 -11.057 1.00 85.19 87 ARG A O 1
ATOM 687 N N . VAL A 1 88 ? 5.400 -7.343 -13.255 1.00 88.19 88 VAL A N 1
ATOM 688 C CA . VAL A 1 88 ? 4.300 -6.387 -13.340 1.00 88.19 88 VAL A CA 1
ATOM 689 C C . VAL A 1 88 ? 3.099 -7.071 -13.975 1.00 88.19 88 VAL A C 1
ATOM 691 O O . VAL A 1 88 ? 3.221 -7.665 -15.044 1.00 88.19 88 VAL A O 1
ATOM 694 N N . TYR A 1 89 ? 1.939 -6.966 -13.334 1.00 90.06 89 TYR A N 1
ATOM 695 C CA . TYR A 1 89 ? 0.664 -7.391 -13.902 1.00 90.06 89 TYR A CA 1
ATOM 696 C C . TYR A 1 89 ? -0.154 -6.160 -14.275 1.00 90.06 89 TYR A C 1
ATOM 698 O O . TYR A 1 89 ? -0.339 -5.258 -13.457 1.00 90.06 89 TYR A O 1
ATOM 706 N N . THR A 1 90 ? -0.641 -6.131 -15.509 1.00 92.50 90 THR A N 1
ATOM 707 C CA . THR A 1 90 ? -1.412 -5.027 -16.087 1.00 92.50 90 THR A CA 1
ATOM 708 C C . THR A 1 90 ? -2.719 -5.553 -16.667 1.00 92.50 90 THR A C 1
ATOM 710 O O . THR A 1 90 ? -2.783 -6.700 -17.104 1.00 92.50 90 THR A O 1
ATOM 713 N N . ASP A 1 91 ? -3.752 -4.715 -16.667 1.00 91.88 91 ASP A N 1
ATOM 714 C CA . ASP A 1 91 ? -5.008 -4.956 -17.390 1.00 91.88 91 ASP A CA 1
ATOM 715 C C . ASP A 1 91 ? -5.016 -4.312 -18.794 1.00 91.88 91 ASP A C 1
ATOM 717 O O . ASP A 1 91 ? -6.051 -4.250 -19.450 1.00 91.88 91 ASP A O 1
ATOM 721 N N . GLY A 1 92 ? -3.861 -3.815 -19.250 1.00 92.12 92 GLY A N 1
ATOM 722 C CA . GLY A 1 92 ? -3.687 -3.096 -20.514 1.00 92.12 92 GLY A CA 1
ATOM 723 C C . GLY A 1 92 ? -3.812 -1.575 -20.388 1.00 92.12 92 GLY A C 1
ATOM 724 O O . GLY A 1 92 ? -3.318 -0.861 -21.256 1.00 92.12 92 GLY A O 1
ATOM 725 N N . LEU A 1 93 ? -4.399 -1.065 -19.299 1.00 91.69 93 LEU A N 1
ATOM 726 C CA . LEU A 1 93 ? -4.552 0.373 -19.042 1.00 91.69 93 LEU A CA 1
ATOM 727 C C . LEU A 1 93 ? -3.748 0.836 -17.828 1.00 91.69 93 LEU A C 1
ATOM 729 O O . LEU A 1 93 ? -3.228 1.954 -17.811 1.00 91.69 93 LEU A O 1
ATOM 733 N N . LYS A 1 94 ? -3.666 -0.008 -16.798 1.00 94.12 94 LYS A N 1
ATOM 734 C CA . LYS A 1 94 ? -2.967 0.284 -15.549 1.00 94.12 94 LYS A CA 1
ATOM 735 C C . LYS A 1 94 ? -2.275 -0.936 -14.971 1.00 94.12 94 LYS A C 1
ATOM 737 O O . LYS A 1 94 ? -2.658 -2.082 -15.207 1.00 94.12 94 LYS A O 1
ATOM 742 N N . ILE A 1 95 ? -1.275 -0.672 -14.141 1.00 93.88 95 ILE A N 1
ATOM 743 C CA . ILE A 1 95 ? -0.637 -1.702 -13.339 1.00 93.88 95 ILE A CA 1
ATOM 744 C C . ILE A 1 95 ? -1.573 -2.067 -12.186 1.00 93.88 95 ILE A C 1
ATOM 746 O O . ILE A 1 95 ? -1.989 -1.235 -11.378 1.00 93.88 95 ILE A O 1
ATOM 750 N N . ARG A 1 96 ? -1.894 -3.356 -12.121 1.00 90.31 96 ARG A N 1
ATOM 751 C CA . ARG A 1 96 ? -2.778 -3.958 -11.126 1.00 90.31 96 ARG A CA 1
ATOM 752 C C . ARG A 1 96 ? -2.018 -4.490 -9.924 1.00 90.31 96 ARG A C 1
ATOM 754 O O . ARG A 1 96 ? -2.549 -4.437 -8.824 1.00 90.31 96 ARG A O 1
ATOM 761 N N . ARG A 1 97 ? -0.818 -5.035 -10.139 1.00 87.06 97 ARG A N 1
ATOM 762 C CA . ARG A 1 97 ? -0.042 -5.696 -9.086 1.00 87.06 97 ARG A CA 1
ATOM 763 C C . ARG A 1 97 ? 1.441 -5.754 -9.433 1.00 87.06 97 ARG A C 1
ATOM 765 O O . ARG A 1 97 ? 1.799 -6.011 -10.585 1.00 87.06 97 ARG A O 1
ATOM 772 N N . PHE A 1 98 ? 2.278 -5.608 -8.412 1.00 87.00 98 PHE A N 1
ATOM 773 C CA . PHE A 1 98 ? 3.679 -6.014 -8.446 1.00 87.00 98 PHE A CA 1
ATOM 774 C C . PHE A 1 98 ? 3.872 -7.327 -7.697 1.00 87.00 98 PHE A C 1
ATOM 776 O O . PHE A 1 98 ? 3.226 -7.577 -6.682 1.00 87.00 98 PHE A O 1
ATOM 783 N N . VAL A 1 99 ? 4.766 -8.161 -8.212 1.00 81.88 99 VAL A N 1
ATOM 784 C CA . VAL A 1 99 ? 5.198 -9.402 -7.571 1.00 81.88 99 VAL A CA 1
ATOM 785 C C . VAL A 1 99 ? 6.710 -9.425 -7.642 1.00 81.88 99 VAL A C 1
ATOM 787 O O . VAL A 1 99 ? 7.249 -9.330 -8.747 1.00 81.88 99 VAL A O 1
ATOM 790 N N . ALA A 1 100 ? 7.401 -9.530 -6.509 1.00 76.31 100 ALA A N 1
ATOM 791 C CA . ALA A 1 100 ? 8.843 -9.706 -6.566 1.00 76.31 100 ALA A CA 1
ATOM 792 C C . ALA A 1 100 ? 9.150 -11.039 -7.258 1.00 76.31 100 ALA A C 1
ATOM 794 O O . ALA A 1 100 ? 8.474 -12.052 -7.060 1.00 76.31 100 ALA A O 1
ATOM 795 N N . ILE A 1 101 ? 10.138 -11.021 -8.141 1.00 74.00 101 ILE A N 1
ATOM 796 C CA . ILE A 1 101 ? 10.697 -12.229 -8.728 1.00 74.00 101 ILE A CA 1
ATOM 797 C C . ILE A 1 101 ? 11.722 -12.717 -7.707 1.00 74.00 101 ILE A C 1
ATOM 799 O O . ILE A 1 101 ? 12.689 -11.990 -7.464 1.00 74.00 101 ILE A O 1
ATOM 803 N N . PRO A 1 102 ? 11.523 -13.895 -7.091 1.00 62.22 102 PRO A N 1
ATOM 804 C CA . PRO A 1 102 ? 12.434 -14.383 -6.069 1.00 62.22 102 PRO A CA 1
ATOM 805 C C . PRO A 1 102 ? 13.840 -14.497 -6.649 1.00 62.22 102 PRO A C 1
ATOM 807 O O . PRO A 1 102 ? 14.047 -15.203 -7.637 1.00 62.22 102 PRO A O 1
ATOM 810 N N . GLY A 1 103 ? 14.782 -13.778 -6.043 1.00 55.22 103 GLY A N 1
ATOM 811 C CA . GLY A 1 103 ? 16.212 -13.983 -6.267 1.00 55.22 103 GLY A CA 1
ATOM 812 C C . GLY A 1 103 ? 16.777 -15.089 -5.376 1.00 55.22 103 GLY A C 1
ATOM 813 O O . GLY A 1 103 ? 17.739 -15.726 -5.770 1.00 55.22 103 GLY A O 1
ATOM 814 N N . ASP A 1 104 ? 16.142 -15.344 -4.225 1.00 46.75 104 ASP A N 1
ATOM 815 C CA . ASP A 1 104 ? 16.431 -16.441 -3.300 1.00 46.75 104 ASP A CA 1
ATOM 816 C C . ASP A 1 104 ? 15.217 -16.688 -2.380 1.00 46.75 104 ASP A C 1
ATOM 818 O O . ASP A 1 104 ? 14.415 -15.795 -2.113 1.00 46.75 104 ASP A O 1
ATOM 822 N N . VAL A 1 105 ? 15.074 -17.933 -1.924 1.00 40.19 105 VAL A N 1
ATOM 823 C CA . VAL A 1 105 ? 13.866 -18.636 -1.424 1.00 40.19 105 VAL A CA 1
ATOM 824 C C . VAL A 1 105 ? 13.179 -18.045 -0.168 1.00 40.19 105 VAL A C 1
ATOM 826 O O . VAL A 1 105 ? 12.173 -18.577 0.304 1.00 40.19 105 VAL A O 1
ATOM 829 N N . VAL A 1 106 ? 13.645 -16.935 0.402 1.00 43.25 106 VAL A N 1
ATOM 830 C CA . VAL A 1 106 ? 13.201 -16.503 1.737 1.00 43.25 106 VAL A CA 1
ATOM 831 C C . VAL A 1 106 ? 12.199 -15.348 1.661 1.00 43.25 106 VAL A C 1
ATOM 833 O O . VAL A 1 106 ? 12.565 -14.181 1.730 1.00 43.25 106 VAL A O 1
ATOM 836 N N . SER A 1 107 ? 10.915 -15.732 1.652 1.00 49.41 107 SER A N 1
ATOM 837 C CA . SER A 1 107 ? 9.747 -14.989 2.184 1.00 49.41 107 SER A CA 1
ATOM 838 C C . SER A 1 107 ? 8.716 -14.460 1.182 1.00 49.41 107 SER A C 1
ATOM 840 O O . SER A 1 107 ? 8.322 -13.299 1.226 1.00 49.41 107 SER A O 1
ATOM 842 N N . HIS A 1 108 ? 8.118 -15.364 0.403 1.00 52.22 108 HIS A N 1
ATOM 843 C CA . HIS A 1 108 ? 6.877 -15.099 -0.342 1.00 52.22 108 HIS A CA 1
ATOM 844 C C . HIS A 1 108 ? 5.714 -14.543 0.506 1.00 52.22 108 HIS A C 1
ATOM 846 O O . HIS A 1 108 ? 4.755 -14.017 -0.050 1.00 52.22 108 HIS A O 1
ATOM 852 N N . LEU A 1 109 ? 5.734 -14.696 1.834 1.00 56.31 109 LEU A N 1
ATOM 853 C CA . LEU A 1 109 ? 4.626 -14.271 2.693 1.00 56.31 109 LEU A CA 1
ATOM 854 C C . LEU A 1 109 ? 4.646 -12.769 2.981 1.00 56.31 109 LEU A C 1
ATOM 856 O O . LEU A 1 109 ? 3.611 -12.132 2.823 1.00 56.31 109 LEU A O 1
ATOM 860 N N . ALA A 1 110 ? 5.798 -12.199 3.346 1.00 59.75 110 ALA A N 1
ATOM 861 C CA . ALA A 1 110 ? 5.901 -10.783 3.713 1.00 59.75 110 ALA A CA 1
ATOM 862 C C . ALA A 1 110 ? 5.501 -9.861 2.546 1.00 59.75 110 ALA A C 1
ATOM 864 O O . ALA A 1 110 ? 4.726 -8.929 2.724 1.00 59.75 110 ALA A O 1
ATOM 865 N N . GLU A 1 111 ? 5.918 -10.196 1.324 1.00 64.00 111 GLU A N 1
ATOM 866 C CA . GLU A 1 111 ? 5.614 -9.411 0.118 1.00 64.00 111 GLU A CA 1
ATOM 867 C C . GLU A 1 111 ? 4.147 -9.529 -0.341 1.00 64.00 111 GLU A C 1
ATOM 869 O O . GLU A 1 111 ? 3.645 -8.692 -1.095 1.00 64.00 111 GLU A O 1
ATOM 874 N N . ASN A 1 112 ? 3.433 -10.569 0.109 1.00 72.12 112 ASN A N 1
ATOM 875 C CA . ASN A 1 112 ? 2.008 -10.760 -0.176 1.00 72.12 112 ASN A CA 1
ATOM 876 C C . ASN A 1 112 ? 1.093 -10.118 0.877 1.00 72.12 112 ASN A C 1
ATOM 878 O O . ASN A 1 112 ? -0.127 -10.079 0.671 1.00 72.12 112 ASN A O 1
ATOM 882 N N . ILE A 1 113 ? 1.662 -9.600 1.967 1.00 78.56 113 ILE A N 1
ATOM 883 C CA . ILE A 1 113 ? 0.931 -8.910 3.024 1.00 78.56 113 ILE A CA 1
ATOM 884 C C . ILE A 1 113 ? 0.828 -7.429 2.674 1.00 78.56 113 ILE A C 1
ATOM 886 O O . ILE A 1 113 ? 1.820 -6.745 2.440 1.00 78.56 113 ILE A O 1
ATOM 890 N N . ALA A 1 114 ? -0.404 -6.940 2.631 1.00 86.19 114 ALA A N 1
ATOM 891 C CA . ALA A 1 114 ? -0.713 -5.533 2.496 1.00 86.19 114 ALA A CA 1
ATOM 892 C C . ALA A 1 114 ? -1.210 -4.987 3.839 1.00 86.19 114 ALA A C 1
ATOM 894 O O . ALA A 1 114 ? -1.967 -5.642 4.549 1.00 86.19 114 ALA A O 1
ATOM 895 N N . TRP A 1 115 ? -0.804 -3.777 4.179 1.00 86.31 115 TRP A N 1
ATOM 896 C CA . TRP A 1 115 ? -1.056 -3.131 5.457 1.00 86.31 115 TRP A CA 1
ATOM 897 C C . TRP A 1 115 ? -1.913 -1.878 5.271 1.00 86.31 115 TRP A C 1
ATOM 899 O O . TRP A 1 115 ? -1.820 -1.211 4.247 1.00 86.31 115 TRP A O 1
ATOM 909 N N . LEU A 1 116 ? -2.753 -1.522 6.241 1.00 83.69 116 LEU A N 1
ATOM 910 C CA . LEU A 1 116 ? -3.561 -0.292 6.142 1.00 83.69 116 LEU A CA 1
ATOM 911 C C . LEU A 1 116 ? -2.701 0.991 6.148 1.00 83.69 116 LEU A C 1
ATOM 913 O O . LEU A 1 116 ? -3.053 2.004 5.544 1.00 83.69 116 LEU A O 1
ATOM 917 N N . THR A 1 117 ? -1.546 0.927 6.802 1.00 84.88 117 THR A N 1
ATOM 918 C CA . THR A 1 117 ? -0.465 1.921 6.761 1.00 84.88 117 THR A CA 1
ATOM 919 C C . THR A 1 117 ? 0.777 1.255 6.172 1.00 84.88 117 THR A C 1
ATOM 921 O O . THR A 1 117 ? 0.858 0.034 6.241 1.00 84.88 117 THR A O 1
ATOM 924 N N . PRO A 1 118 ? 1.770 1.977 5.626 1.00 83.56 118 PRO A N 1
ATOM 925 C CA . PRO A 1 118 ? 3.061 1.385 5.289 1.00 83.56 118 PRO A CA 1
ATOM 926 C C . PRO A 1 118 ? 3.588 0.536 6.445 1.00 83.56 118 PRO A C 1
ATOM 928 O O . PRO A 1 118 ? 3.378 0.889 7.609 1.00 83.56 118 PRO A O 1
ATOM 931 N N . GLU A 1 119 ? 4.212 -0.595 6.112 1.00 76.75 119 GLU A N 1
ATOM 932 C CA . GLU A 1 119 ? 4.564 -1.628 7.084 1.00 76.75 119 GLU A CA 1
ATOM 933 C C . GLU A 1 119 ? 5.323 -1.043 8.287 1.00 76.75 119 GLU A C 1
ATOM 935 O O . GLU A 1 119 ? 6.436 -0.523 8.139 1.00 76.75 119 GLU A O 1
ATOM 940 N N . PRO A 1 120 ? 4.737 -1.106 9.493 1.00 64.06 120 PRO A N 1
ATOM 941 C CA . PRO A 1 120 ? 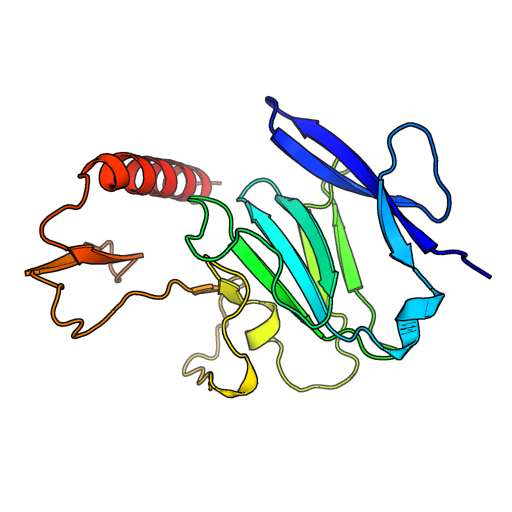5.357 -0.520 10.661 1.00 64.06 120 PRO A CA 1
ATOM 942 C C . PRO A 1 120 ? 6.460 -1.447 11.176 1.00 64.06 120 PRO A C 1
ATOM 944 O O . PRO A 1 120 ? 6.179 -2.464 11.798 1.00 64.06 120 PRO A O 1
ATOM 947 N N . ARG A 1 121 ? 7.723 -1.045 10.979 1.00 65.31 121 ARG A N 1
ATOM 948 C CA . ARG A 1 121 ? 8.921 -1.695 11.550 1.00 65.31 121 ARG A CA 1
ATOM 949 C C . ARG A 1 121 ? 9.010 -3.196 11.199 1.00 65.31 121 ARG A C 1
ATOM 951 O O . ARG A 1 121 ? 8.792 -4.027 12.083 1.00 65.31 121 ARG A O 1
ATOM 958 N N . PRO A 1 122 ? 9.387 -3.545 9.954 1.00 64.50 122 PRO A N 1
ATOM 959 C CA . PRO A 1 122 ? 9.475 -4.939 9.499 1.00 64.50 122 PRO A CA 1
ATOM 960 C C . PRO A 1 122 ? 10.333 -5.825 10.422 1.00 64.50 122 PRO A C 1
ATOM 962 O O . PRO A 1 122 ? 9.984 -6.975 10.671 1.00 64.50 122 PRO A O 1
ATOM 965 N N . ASP A 1 123 ? 11.385 -5.271 11.037 1.00 66.00 123 ASP A N 1
ATOM 966 C CA . ASP A 1 123 ? 12.276 -6.001 11.955 1.00 66.00 123 ASP A CA 1
ATOM 967 C C . ASP A 1 123 ? 11.606 -6.471 13.262 1.00 66.00 123 ASP A C 1
ATOM 969 O O . ASP A 1 123 ? 12.139 -7.333 13.963 1.00 66.00 123 ASP A O 1
ATOM 973 N N . LEU A 1 124 ? 10.454 -5.900 13.628 1.00 67.31 124 LEU A N 1
ATOM 974 C CA . LEU A 1 124 ? 9.740 -6.223 14.868 1.00 67.31 124 LEU A CA 1
ATOM 975 C C . LEU A 1 124 ? 8.571 -7.192 14.657 1.00 67.31 124 LEU A C 1
ATOM 977 O O . LEU A 1 124 ? 7.954 -7.618 15.636 1.00 67.31 124 LEU A O 1
ATOM 981 N N . ILE A 1 125 ? 8.257 -7.548 13.410 1.00 70.50 125 ILE A N 1
ATOM 982 C CA . ILE A 1 125 ? 7.108 -8.385 13.070 1.00 70.50 125 ILE A CA 1
ATOM 983 C C . ILE A 1 125 ? 7.608 -9.758 12.626 1.00 70.50 125 ILE A C 1
ATOM 985 O O . ILE A 1 125 ? 8.326 -9.899 11.642 1.00 70.50 125 ILE A O 1
ATOM 989 N N . ARG A 1 126 ? 7.204 -10.807 13.351 1.00 68.38 126 ARG A N 1
ATOM 990 C CA . ARG A 1 126 ? 7.499 -12.196 12.982 1.00 68.38 126 ARG A CA 1
ATOM 991 C C . ARG A 1 126 ? 6.234 -12.897 12.504 1.00 68.38 126 ARG A C 1
ATOM 993 O O . ARG A 1 12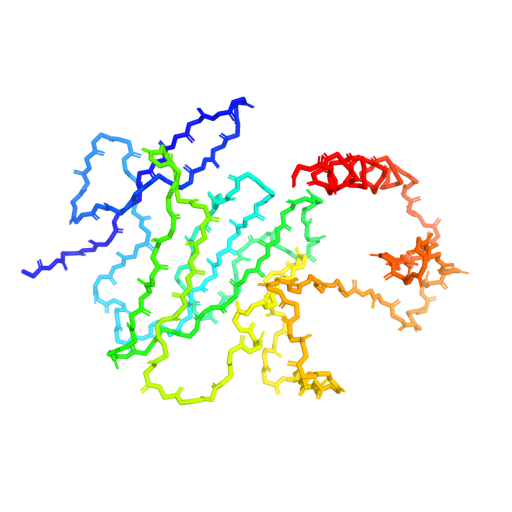6 ? 5.335 -13.173 13.298 1.00 68.38 126 ARG A O 1
ATOM 1000 N N . PHE A 1 127 ? 6.199 -13.250 11.224 1.00 69.31 127 PHE A N 1
ATOM 1001 C CA . PHE A 1 127 ? 5.113 -14.043 10.656 1.00 69.31 127 PHE A CA 1
ATOM 1002 C C . PHE A 1 127 ? 5.319 -15.532 10.932 1.00 69.31 127 PHE A C 1
ATOM 1004 O O . PHE A 1 127 ? 6.406 -16.069 10.730 1.00 69.31 127 PHE A O 1
ATOM 1011 N N . HIS A 1 128 ? 4.252 -16.206 11.350 1.00 62.28 128 HIS A N 1
ATOM 1012 C CA . HIS A 1 128 ? 4.190 -17.663 11.411 1.00 62.28 128 HIS A CA 1
ATOM 1013 C C . HIS A 1 128 ? 2.997 -18.105 10.567 1.00 62.28 128 HIS A C 1
ATOM 1015 O O . HIS A 1 128 ? 1.864 -17.730 10.868 1.00 62.28 128 HIS A O 1
ATOM 1021 N N . SER A 1 129 ? 3.244 -18.867 9.500 1.00 60.12 129 SER A N 1
ATOM 1022 C CA . SER A 1 129 ? 2.166 -19.488 8.727 1.00 60.12 129 SER A CA 1
ATOM 1023 C C . SER A 1 129 ? 1.928 -20.899 9.238 1.00 60.12 129 SER A C 1
ATOM 1025 O O . SER A 1 129 ? 2.842 -21.720 9.248 1.00 60.12 129 SER A O 1
ATOM 1027 N N . TYR A 1 130 ? 0.691 -21.179 9.635 1.00 55.66 130 TYR A N 1
ATOM 1028 C CA . TYR A 1 130 ? 0.261 -22.505 10.079 1.00 55.66 130 TYR A CA 1
ATOM 1029 C C . TYR A 1 130 ? -0.522 -23.266 8.995 1.00 55.66 130 TYR A C 1
ATOM 1031 O O . TYR A 1 1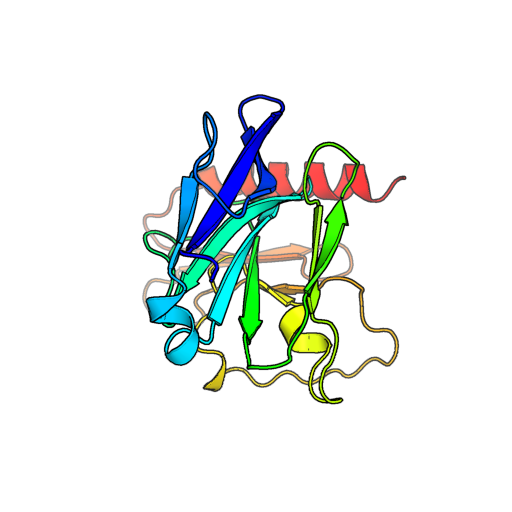30 ? -1.042 -24.345 9.261 1.00 55.66 130 TYR A O 1
ATOM 1039 N N . THR A 1 131 ? -0.621 -22.726 7.772 1.00 54.62 131 THR A N 1
ATOM 1040 C CA . THR A 1 131 ? -1.378 -23.343 6.669 1.00 54.62 131 THR A CA 1
ATOM 1041 C C . THR A 1 131 ? -0.526 -23.492 5.405 1.00 54.62 131 THR A C 1
ATOM 1043 O O . THR A 1 131 ? 0.243 -22.602 5.045 1.00 54.62 131 THR A O 1
ATOM 1046 N N . LEU A 1 132 ? -0.666 -24.640 4.726 1.00 50.31 132 LEU A N 1
ATOM 1047 C CA . LEU A 1 132 ? 0.002 -24.943 3.448 1.00 50.31 132 LEU A CA 1
ATOM 1048 C C . LEU A 1 132 ? -0.642 -24.204 2.262 1.00 50.31 132 LEU A C 1
ATOM 1050 O O . LEU A 1 132 ? 0.025 -23.920 1.270 1.00 50.31 132 LEU A O 1
ATOM 1054 N N . ASN A 1 133 ? -1.922 -23.841 2.386 1.00 54.16 133 ASN A N 1
ATOM 1055 C CA . ASN A 1 133 ? -2.641 -23.044 1.398 1.00 54.16 133 ASN A CA 1
ATOM 1056 C C . ASN A 1 133 ? -2.464 -21.567 1.738 1.00 54.16 133 ASN A C 1
ATOM 1058 O O . ASN A 1 133 ? -3.250 -20.994 2.488 1.00 54.16 133 ASN A O 1
ATOM 1062 N N . SER A 1 134 ? -1.401 -20.961 1.215 1.00 53.25 134 SER A N 1
ATOM 1063 C CA . SER A 1 134 ? -1.174 -19.531 1.405 1.00 53.25 134 SER A CA 1
ATOM 1064 C C . SER A 1 134 ? -2.216 -18.744 0.601 1.00 53.25 134 SER A C 1
ATOM 1066 O O . SER A 1 134 ? -2.249 -18.886 -0.625 1.00 53.25 134 SER A O 1
ATOM 1068 N N . PRO A 1 135 ? -3.076 -17.928 1.237 1.00 56.06 135 PRO A N 1
ATOM 1069 C CA . PRO A 1 135 ? -3.946 -17.019 0.501 1.00 56.06 135 PRO A CA 1
ATOM 1070 C C . PRO A 1 135 ? -3.106 -16.100 -0.393 1.00 56.06 135 PRO A C 1
ATOM 1072 O O . PRO A 1 135 ? -2.005 -15.679 -0.036 1.00 56.06 135 PRO A O 1
ATOM 1075 N N . THR A 1 136 ? -3.628 -15.785 -1.577 1.00 58.84 136 THR A N 1
ATOM 1076 C CA . THR A 1 136 ? -2.914 -15.031 -2.622 1.00 58.84 136 THR A CA 1
ATOM 1077 C C . THR A 1 136 ? -2.618 -13.577 -2.249 1.00 58.84 136 THR A C 1
ATOM 1079 O O . THR A 1 136 ? -1.775 -12.944 -2.890 1.00 58.84 136 THR A O 1
ATOM 1082 N N . GLN A 1 137 ? -3.318 -13.037 -1.247 1.00 67.12 137 GLN A N 1
ATOM 1083 C CA . GLN A 1 137 ? -3.130 -11.694 -0.710 1.00 67.12 137 GLN A CA 1
ATOM 1084 C C . GLN A 1 137 ? -3.657 -11.643 0.727 1.00 67.12 137 GLN A C 1
ATOM 1086 O O . GLN A 1 137 ? -4.819 -11.953 0.973 1.00 67.12 137 GLN A O 1
ATOM 1091 N N . LEU A 1 138 ? -2.801 -11.244 1.664 1.00 75.56 138 LEU A N 1
ATOM 1092 C CA . LEU A 1 138 ? -3.174 -11.021 3.059 1.00 75.56 138 LEU A CA 1
ATOM 1093 C C . LEU A 1 138 ? -3.317 -9.520 3.298 1.00 75.56 138 LEU A C 1
ATOM 1095 O O . LEU A 1 138 ? -2.532 -8.736 2.767 1.00 75.56 138 LEU A O 1
ATOM 1099 N N . ARG A 1 139 ? -4.313 -9.115 4.085 1.00 78.81 139 ARG A N 1
ATOM 1100 C CA . ARG A 1 139 ? -4.496 -7.729 4.527 1.00 78.81 139 ARG A CA 1
ATOM 1101 C C . ARG A 1 139 ? -4.381 -7.676 6.040 1.00 78.81 139 ARG A C 1
ATOM 1103 O O . ARG A 1 139 ? -5.001 -8.478 6.729 1.00 78.81 139 ARG A O 1
ATOM 1110 N N . MET A 1 140 ? -3.572 -6.752 6.536 1.00 80.00 140 MET A N 1
ATOM 1111 C CA . MET A 1 140 ? -3.279 -6.588 7.952 1.00 80.00 140 MET A CA 1
ATOM 1112 C C . MET A 1 140 ? -3.619 -5.168 8.396 1.00 80.00 140 MET A C 1
ATOM 1114 O O . MET A 1 140 ? -3.266 -4.177 7.751 1.00 80.00 140 MET A O 1
ATOM 1118 N N . THR A 1 141 ? -4.289 -5.070 9.536 1.00 77.50 141 THR A N 1
ATOM 1119 C CA . THR A 1 141 ? -4.630 -3.807 10.195 1.00 77.50 141 THR A CA 1
ATOM 1120 C C . THR A 1 141 ? -4.090 -3.836 11.616 1.00 77.50 141 THR A C 1
ATOM 1122 O O . THR A 1 141 ? -4.241 -4.842 12.310 1.00 77.50 141 THR A O 1
ATOM 1125 N N . SER A 1 142 ? -3.481 -2.745 12.070 1.00 77.94 142 SER A N 1
ATOM 1126 C CA . SER A 1 142 ? -3.163 -2.564 13.484 1.00 77.94 142 SER A CA 1
ATOM 1127 C C . SER A 1 142 ? -4.337 -1.903 14.203 1.00 77.94 142 SER A C 1
ATOM 1129 O O . SER A 1 142 ? -5.087 -1.120 13.623 1.00 77.94 142 SER A O 1
ATOM 1131 N N . PHE A 1 143 ? -4.488 -2.218 15.484 1.00 79.00 143 PHE A N 1
ATOM 1132 C CA . PHE A 1 143 ? -5.368 -1.498 16.394 1.00 79.00 143 PHE A CA 1
ATOM 1133 C C . PHE A 1 143 ? -4.650 -1.336 17.731 1.00 79.00 143 PHE A C 1
ATOM 1135 O O . PHE A 1 143 ? -3.741 -2.104 18.062 1.00 79.00 143 PHE A O 1
ATOM 1142 N N . THR A 1 144 ? -5.034 -0.323 18.497 1.00 83.56 144 THR A N 1
ATOM 1143 C CA . THR A 1 144 ? -4.382 -0.039 19.772 1.00 83.56 144 THR A CA 1
ATOM 1144 C C . THR A 1 144 ? -5.032 -0.857 20.877 1.00 83.56 144 THR A C 1
ATOM 1146 O O . THR A 1 144 ? -6.159 -0.592 21.266 1.00 83.56 144 THR A O 1
ATOM 1149 N N . CYS A 1 145 ? -4.318 -1.835 21.424 1.00 85.12 145 CYS A N 1
ATOM 1150 C CA . CYS A 1 145 ? -4.800 -2.614 22.560 1.00 85.12 145 CYS A CA 1
ATOM 1151 C C . CYS A 1 145 ? -4.290 -2.018 23.882 1.00 85.12 145 CYS A C 1
ATOM 1153 O O . CYS A 1 145 ? -3.118 -1.659 23.991 1.00 85.12 145 CYS A O 1
ATOM 1155 N N . ASN A 1 146 ? -5.160 -1.952 24.889 1.00 87.56 146 ASN A N 1
ATOM 1156 C CA . ASN A 1 146 ? -4.884 -1.482 26.252 1.00 87.56 146 ASN A CA 1
ATOM 1157 C C . ASN A 1 146 ? -4.372 -0.028 26.363 1.00 87.56 146 ASN A C 1
ATOM 1159 O O . ASN A 1 146 ? -3.673 0.300 27.322 1.00 87.56 146 ASN A O 1
ATOM 1163 N N . ASP A 1 147 ? -4.714 0.859 25.420 1.00 88.38 147 ASP A N 1
ATOM 1164 C CA . ASP A 1 147 ? -4.478 2.303 25.605 1.00 88.38 147 ASP A CA 1
ATOM 1165 C C . ASP A 1 147 ? -5.326 2.808 26.779 1.00 88.38 147 ASP A C 1
ATOM 1167 O O . ASP A 1 147 ? -6.491 2.437 26.915 1.00 88.38 147 ASP A O 1
ATOM 1171 N N . SER A 1 148 ? -4.774 3.689 27.614 1.00 89.50 148 SER A N 1
ATOM 1172 C CA . SER A 1 148 ? -5.501 4.263 28.755 1.00 89.50 148 SER A CA 1
ATOM 1173 C C . SER A 1 148 ? -6.716 5.104 28.348 1.00 89.50 148 SER A C 1
ATOM 1175 O O . SER A 1 148 ? -7.574 5.390 29.180 1.00 89.50 148 SER A O 1
ATOM 1177 N N . ARG A 1 149 ? -6.802 5.501 27.075 1.00 89.38 149 ARG A N 1
ATOM 1178 C CA . ARG A 1 149 ? -7.933 6.220 26.477 1.00 89.38 149 ARG A CA 1
ATOM 1179 C C . ARG A 1 149 ? -8.946 5.291 25.810 1.00 89.38 149 ARG A C 1
ATOM 1181 O O . ARG A 1 149 ? -9.983 5.785 25.363 1.00 89.38 149 ARG A O 1
ATOM 1188 N N . ALA A 1 150 ? -8.655 3.992 25.711 1.00 90.62 150 ALA A N 1
ATOM 1189 C CA . ALA A 1 150 ? -9.577 3.018 25.147 1.00 90.62 150 ALA A CA 1
ATOM 1190 C C . ALA A 1 150 ? -10.755 2.803 26.105 1.00 90.62 150 ALA A C 1
ATOM 1192 O O . ALA A 1 150 ? -10.572 2.452 27.269 1.00 90.62 150 ALA A O 1
ATOM 1193 N N . THR A 1 151 ? -11.972 3.010 25.612 1.00 92.75 151 THR A N 1
ATOM 1194 C CA . THR A 1 151 ? -13.210 2.819 26.382 1.00 92.75 151 THR A CA 1
ATOM 1195 C C . THR A 1 151 ? -13.911 1.510 26.045 1.00 92.75 151 THR A C 1
ATOM 1197 O O . THR A 1 151 ? -14.601 0.953 26.895 1.00 92.75 151 THR A O 1
ATOM 1200 N N . ALA A 1 152 ? -13.741 1.012 24.818 1.00 90.31 152 ALA A N 1
ATOM 1201 C CA . ALA A 1 152 ? -14.311 -0.244 24.344 1.00 90.31 152 ALA A CA 1
ATOM 1202 C C . ALA A 1 152 ? -13.575 -0.752 23.093 1.00 90.31 152 ALA A C 1
ATOM 1204 O O . ALA A 1 152 ? -12.778 -0.033 22.490 1.00 90.31 152 ALA A O 1
ATOM 1205 N N . TYR A 1 153 ? -13.907 -1.970 22.664 1.00 90.12 153 TYR A N 1
ATOM 1206 C CA . TYR A 1 153 ? -13.493 -2.534 21.380 1.00 90.12 153 TYR A CA 1
ATOM 1207 C C . TYR A 1 153 ? -14.717 -3.048 20.625 1.00 90.12 153 TYR A C 1
ATOM 1209 O O . TYR A 1 153 ? -15.648 -3.564 21.244 1.00 90.12 153 TYR A O 1
ATOM 1217 N N . SER A 1 154 ? -14.703 -2.944 19.300 1.00 88.75 154 SER A N 1
ATOM 1218 C CA . SER A 1 154 ? -15.694 -3.578 18.427 1.00 88.75 154 SER A CA 1
ATOM 1219 C C . SER A 1 154 ? -15.012 -4.454 17.384 1.00 88.75 154 SER A C 1
ATOM 1221 O O . SER A 1 154 ? -13.858 -4.229 17.015 1.00 88.75 154 SER A O 1
ATOM 1223 N N . ALA A 1 155 ? -15.731 -5.479 16.932 1.00 85.94 155 ALA A N 1
ATOM 1224 C CA . ALA A 1 155 ? -15.271 -6.410 15.914 1.00 85.94 155 ALA A CA 1
ATOM 1225 C C . ALA A 1 155 ? -16.334 -6.560 14.823 1.00 85.94 155 ALA A C 1
ATOM 1227 O O . ALA A 1 155 ? -17.513 -6.740 15.129 1.00 85.94 155 ALA A O 1
ATOM 1228 N N . CYS A 1 156 ? -15.915 -6.522 13.560 1.00 79.88 156 CYS A N 1
ATOM 1229 C CA . CYS A 1 156 ? -16.723 -6.996 12.442 1.00 79.88 156 CYS A CA 1
ATOM 1230 C C . CYS A 1 156 ? -16.409 -8.474 12.201 1.00 79.88 156 CYS A C 1
ATOM 1232 O O . CYS A 1 156 ? -15.236 -8.854 12.145 1.00 79.88 156 CYS A O 1
ATOM 1234 N N . TRP A 1 157 ? -17.450 -9.295 12.069 1.00 77.81 157 TRP A N 1
ATOM 1235 C CA . TRP A 1 157 ? -17.338 -10.745 11.972 1.00 77.81 157 TRP A CA 1
ATOM 1236 C C . TRP A 1 157 ? -18.191 -11.293 10.828 1.00 77.81 157 TRP A C 1
ATOM 1238 O O . TRP A 1 157 ? -19.383 -10.999 10.764 1.00 77.81 157 TRP A O 1
ATOM 1248 N N . ASP A 1 158 ? -17.598 -12.147 9.996 1.00 69.56 158 ASP A N 1
ATOM 1249 C CA . ASP A 1 158 ? -18.297 -12.995 9.021 1.00 69.56 158 ASP A CA 1
ATOM 1250 C C . ASP A 1 158 ? -17.536 -14.320 8.863 1.00 69.56 158 ASP A C 1
ATOM 1252 O O . ASP A 1 158 ? -16.590 -14.437 8.087 1.00 69.56 158 ASP A O 1
ATOM 1256 N N . GLY A 1 159 ? -17.844 -15.296 9.722 1.00 73.38 159 GLY A N 1
ATOM 1257 C CA . GLY A 1 159 ? -17.098 -16.561 9.828 1.00 73.38 159 GLY A CA 1
ATOM 1258 C C . GLY A 1 159 ? -15.675 -16.432 10.404 1.00 73.38 159 GLY A C 1
ATOM 1259 O O . GLY A 1 159 ? -15.167 -17.385 10.991 1.00 73.38 159 GLY A O 1
ATOM 1260 N N . CYS A 1 160 ? -15.061 -15.254 10.305 1.00 71.75 160 CYS A N 1
ATOM 1261 C CA . CYS A 1 160 ? -13.818 -14.840 10.945 1.00 71.75 160 CYS A CA 1
ATOM 1262 C C . CYS A 1 160 ? -13.858 -13.337 11.285 1.00 71.75 160 CYS A C 1
ATOM 1264 O O . CYS A 1 160 ? -14.770 -12.616 10.874 1.00 71.75 160 CYS A O 1
ATOM 1266 N N . ILE A 1 161 ? -12.870 -12.855 12.047 1.00 77.06 161 ILE A N 1
ATOM 1267 C CA . ILE A 1 161 ? -12.714 -11.420 12.324 1.00 77.06 161 ILE A CA 1
ATOM 1268 C C . ILE A 1 161 ? -12.249 -10.723 11.043 1.00 77.06 161 ILE A C 1
ATOM 1270 O O . ILE A 1 161 ? -11.148 -10.988 10.565 1.00 77.06 161 ILE A O 1
ATOM 1274 N N . LEU A 1 162 ? -13.066 -9.802 10.534 1.00 72.75 162 LEU A N 1
ATOM 1275 C CA . LEU A 1 162 ? -12.747 -8.978 9.365 1.00 72.75 162 LEU A CA 1
ATOM 1276 C C . LEU A 1 162 ? -12.121 -7.635 9.755 1.00 72.75 162 LEU A C 1
ATOM 1278 O O . LEU A 1 162 ? -11.302 -7.089 9.022 1.00 72.75 162 LEU A O 1
ATOM 1282 N N . TYR A 1 163 ? -12.516 -7.087 10.906 1.00 77.19 163 TYR A N 1
ATOM 1283 C CA . TYR A 1 163 ? -12.066 -5.776 11.366 1.00 77.19 163 TYR A CA 1
ATOM 1284 C C . TYR A 1 163 ? -12.143 -5.676 12.888 1.00 77.19 163 TYR A C 1
ATOM 1286 O O . TYR A 1 163 ? -13.085 -6.191 13.489 1.00 77.19 163 TYR A O 1
ATOM 1294 N N . LEU A 1 164 ? -11.178 -4.990 13.502 1.00 84.00 164 LEU A N 1
ATOM 1295 C CA . LEU A 1 164 ? -11.173 -4.645 14.924 1.00 84.00 164 LEU A CA 1
ATOM 1296 C C . LEU A 1 164 ? -10.978 -3.143 15.077 1.00 84.00 164 LEU A C 1
ATOM 1298 O O . LEU A 1 164 ? -10.094 -2.566 14.445 1.00 84.00 164 LEU A O 1
ATOM 1302 N N . HIS A 1 165 ? -11.767 -2.531 15.954 1.00 84.50 165 HIS A N 1
ATOM 1303 C CA . HIS A 1 165 ? -11.687 -1.105 16.250 1.00 84.50 165 HIS A CA 1
ATOM 1304 C C . HIS A 1 165 ? -11.577 -0.852 17.746 1.00 84.50 165 HIS A C 1
ATOM 1306 O O . HIS A 1 165 ? -12.166 -1.561 18.560 1.00 84.50 165 HIS A O 1
ATOM 1312 N N . THR A 1 166 ? -10.817 0.181 18.099 1.00 87.62 166 THR A N 1
ATOM 1313 C CA . THR A 1 166 ? -10.647 0.646 19.479 1.00 87.62 166 THR A CA 1
ATOM 1314 C C . THR A 1 166 ? -11.376 1.963 19.652 1.00 87.62 166 THR A C 1
ATOM 1316 O O . THR A 1 166 ? -11.045 2.933 18.977 1.00 87.62 166 THR A O 1
ATOM 1319 N N . HIS A 1 167 ? -12.328 1.995 20.578 1.00 88.00 167 HIS A N 1
ATOM 1320 C CA . HIS A 1 167 ? -13.129 3.174 20.864 1.00 88.00 167 HIS A CA 1
ATOM 1321 C C . HIS A 1 167 ? -12.426 4.114 21.843 1.00 88.00 167 HIS A C 1
ATOM 1323 O O . HIS A 1 167 ? -11.891 3.663 22.856 1.00 88.00 167 HIS A O 1
ATOM 1329 N N . THR A 1 168 ? -12.479 5.422 21.587 1.00 89.00 168 THR A N 1
ATOM 1330 C CA . THR A 1 168 ? -12.004 6.476 22.504 1.00 89.00 168 THR A CA 1
ATOM 1331 C C . THR A 1 168 ? -13.100 7.507 22.811 1.00 89.00 168 THR A C 1
ATOM 1333 O O . THR A 1 168 ? -14.044 7.672 22.045 1.00 89.00 168 THR A O 1
ATOM 1336 N N . VAL A 1 169 ? -12.993 8.219 23.943 1.00 84.06 169 VAL A N 1
ATOM 1337 C CA . VAL A 1 169 ? -14.051 9.112 24.488 1.00 84.06 169 VAL A CA 1
ATOM 1338 C C . VAL A 1 169 ? -14.531 10.199 23.509 1.00 84.06 169 VAL A C 1
ATOM 1340 O O . VAL A 1 169 ? -15.678 10.629 23.589 1.00 84.06 169 VAL A O 1
ATOM 1343 N N . SER A 1 170 ? -13.675 10.660 22.595 1.00 80.00 170 SER A N 1
ATOM 1344 C CA . SER A 1 170 ? -13.951 11.788 21.694 1.00 80.00 170 SER A CA 1
ATOM 1345 C C . SER A 1 170 ? -14.028 11.403 20.216 1.00 80.00 170 SER A C 1
ATOM 1347 O O . SER A 1 170 ? -13.933 12.274 19.348 1.00 80.00 170 SER A O 1
ATOM 1349 N N . GLU A 1 171 ? -14.173 10.117 19.899 1.00 81.81 171 GLU A N 1
ATOM 1350 C CA . GLU A 1 171 ? -14.187 9.690 18.504 1.00 81.81 171 GLU A CA 1
ATOM 1351 C C . GLU A 1 171 ? -15.529 9.927 17.806 1.00 81.81 171 GLU A C 1
ATOM 1353 O O . GLU A 1 171 ? -16.612 9.796 18.376 1.00 81.81 171 GLU A O 1
ATOM 1358 N N . SER A 1 172 ? -15.446 10.246 16.516 1.00 80.94 172 SER A N 1
ATOM 1359 C CA . SER A 1 172 ? -16.610 10.291 15.637 1.00 80.94 172 SER A CA 1
ATOM 1360 C C . SER A 1 172 ? -17.010 8.878 15.228 1.00 80.94 172 SER A C 1
ATOM 1362 O O . SER A 1 172 ? -16.153 8.099 14.831 1.00 80.94 172 SER A O 1
ATOM 1364 N N . GLN A 1 173 ? -18.310 8.579 15.203 1.00 79.44 173 GLN A N 1
ATOM 1365 C CA . GLN A 1 173 ? -18.844 7.304 14.700 1.00 79.44 173 GLN A CA 1
ATOM 1366 C C . GLN A 1 173 ? -18.887 7.221 13.163 1.00 79.44 173 GLN A C 1
ATOM 1368 O O . GLN A 1 173 ? -19.312 6.212 12.605 1.00 79.44 173 GLN A O 1
ATOM 1373 N N . ALA A 1 174 ? -18.448 8.264 12.449 1.00 77.88 174 ALA A N 1
ATOM 1374 C CA . ALA A 1 174 ? -18.484 8.294 10.987 1.00 77.88 174 ALA A CA 1
ATOM 1375 C C . ALA A 1 174 ? -17.667 7.164 10.329 1.00 77.88 174 ALA A C 1
ATOM 1377 O O . ALA A 1 174 ? -17.989 6.780 9.206 1.00 77.88 174 ALA A O 1
ATOM 1378 N N . PHE A 1 175 ? -16.673 6.598 11.028 1.00 70.69 175 PHE A N 1
ATOM 1379 C CA . PHE A 1 175 ? -15.839 5.504 10.515 1.00 70.69 175 PHE A CA 1
ATOM 1380 C C . PHE A 1 175 ? -16.646 4.243 10.167 1.00 70.69 175 PHE A C 1
ATOM 1382 O O . PHE A 1 175 ? -16.260 3.504 9.264 1.00 70.69 175 PHE A O 1
ATOM 1389 N N . TYR A 1 176 ? -17.794 4.007 10.817 1.00 73.69 176 TYR A N 1
ATOM 1390 C CA . TYR A 1 176 ? -18.653 2.867 10.485 1.00 73.69 176 TYR A CA 1
ATOM 1391 C C . TYR A 1 176 ? -19.140 2.916 9.034 1.00 73.69 176 TYR A C 1
ATOM 1393 O O . TYR A 1 176 ? -19.262 1.876 8.393 1.00 73.69 176 TYR A O 1
ATOM 1401 N N . ASN A 1 177 ? -19.349 4.112 8.476 1.00 74.94 177 ASN A N 1
ATOM 1402 C CA . ASN A 1 177 ? -19.743 4.260 7.075 1.00 74.94 177 ASN A CA 1
ATOM 1403 C C . ASN A 1 177 ? -18.626 3.834 6.115 1.00 74.94 177 ASN A C 1
ATOM 1405 O O . ASN A 1 177 ? -18.905 3.279 5.053 1.00 74.94 177 ASN A O 1
ATOM 1409 N N . ASP A 1 178 ? -17.367 4.070 6.485 1.00 68.25 178 ASP A N 1
ATOM 1410 C CA . ASP A 1 178 ? -16.212 3.675 5.679 1.00 68.25 178 ASP A CA 1
ATOM 1411 C C . ASP A 1 178 ? -15.994 2.160 5.725 1.00 68.25 178 ASP A C 1
ATOM 1413 O O . ASP A 1 178 ? -15.669 1.562 4.700 1.00 68.25 178 ASP A O 1
ATOM 1417 N N . VAL A 1 179 ? -16.230 1.534 6.884 1.00 67.31 179 VAL A N 1
ATOM 1418 C CA . VAL A 1 179 ? -16.195 0.071 7.048 1.00 67.31 179 VAL A CA 1
ATOM 1419 C C . VAL A 1 179 ? -17.301 -0.585 6.224 1.00 67.31 179 VAL A C 1
ATOM 1421 O O . VAL A 1 179 ? -17.025 -1.499 5.452 1.00 67.31 179 VAL A O 1
ATOM 1424 N N . LEU A 1 180 ? -18.536 -0.082 6.311 1.00 68.06 180 LEU A N 1
ATOM 1425 C CA . LEU A 1 180 ? -19.662 -0.597 5.526 1.00 68.06 180 LEU A CA 1
ATOM 1426 C C . LEU A 1 180 ? -19.412 -0.468 4.018 1.00 68.06 180 LEU A C 1
ATOM 1428 O O . LEU A 1 180 ? -19.670 -1.407 3.272 1.00 68.06 180 LEU A O 1
ATOM 1432 N N . ARG A 1 181 ? -18.841 0.655 3.563 1.00 66.44 181 ARG A N 1
ATOM 1433 C CA . ARG A 1 181 ? -18.449 0.840 2.156 1.00 66.44 181 ARG A CA 1
ATOM 1434 C C . ARG A 1 181 ? -17.349 -0.121 1.713 1.00 66.44 181 ARG A C 1
ATOM 1436 O O . ARG A 1 181 ? -17.412 -0.626 0.595 1.00 66.44 181 ARG A O 1
ATOM 1443 N N . ALA A 1 182 ? -16.343 -0.354 2.554 1.00 62.97 182 ALA A N 1
ATOM 1444 C CA . ALA A 1 182 ? -15.264 -1.287 2.246 1.00 62.97 182 ALA A CA 1
ATOM 1445 C C . ALA A 1 182 ? -15.787 -2.730 2.140 1.00 62.97 182 ALA A C 1
ATOM 1447 O O . ALA A 1 182 ? -15.470 -3.418 1.171 1.00 62.97 182 ALA A O 1
ATOM 1448 N N . LEU A 1 183 ? -16.648 -3.149 3.071 1.00 64.56 183 LEU A N 1
ATOM 1449 C CA . LEU A 1 183 ? -17.287 -4.468 3.054 1.00 64.56 183 LEU A CA 1
ATOM 1450 C C . LEU A 1 183 ? -18.193 -4.651 1.829 1.00 64.56 183 LEU A C 1
ATOM 1452 O O . LEU A 1 183 ? -18.124 -5.683 1.168 1.00 64.56 183 LEU A O 1
ATOM 1456 N N . ASP A 1 184 ? -18.977 -3.633 1.461 1.00 61.59 184 ASP A N 1
ATOM 1457 C CA . ASP A 1 184 ? -19.813 -3.662 0.254 1.00 61.59 184 ASP A CA 1
ATOM 1458 C C . ASP A 1 184 ? -18.991 -3.844 -1.030 1.00 61.59 184 ASP A C 1
ATOM 1460 O O . ASP A 1 184 ? -19.437 -4.510 -1.969 1.00 61.59 184 ASP A O 1
ATOM 1464 N N . LEU A 1 185 ? -17.800 -3.238 -1.099 1.00 60.00 185 LEU A N 1
ATOM 1465 C CA . LEU A 1 185 ? -16.886 -3.398 -2.230 1.00 60.00 185 LEU A CA 1
ATOM 1466 C C . LEU A 1 185 ? -16.289 -4.809 -2.266 1.00 60.00 185 LEU A C 1
ATOM 1468 O O . LEU A 1 185 ? -16.233 -5.408 -3.338 1.00 60.00 185 LEU A O 1
ATOM 1472 N N . GLU A 1 186 ? -15.899 -5.365 -1.117 1.00 58.69 186 GLU A N 1
ATOM 1473 C CA . GLU A 1 186 ? -15.343 -6.720 -1.045 1.00 58.69 186 GLU A CA 1
ATOM 1474 C C . GLU A 1 186 ? -16.393 -7.795 -1.364 1.00 58.69 186 GLU A C 1
ATOM 1476 O O . GLU A 1 186 ? -16.156 -8.649 -2.221 1.00 58.69 186 GLU A O 1
ATOM 1481 N N . MET A 1 187 ? -17.595 -7.707 -0.789 1.00 53.09 187 MET A N 1
ATOM 1482 C CA . MET A 1 187 ? -18.677 -8.675 -1.021 1.00 53.09 187 MET A CA 1
ATOM 1483 C C . MET A 1 187 ? -19.157 -8.718 -2.477 1.00 53.09 187 MET A C 1
ATOM 1485 O O . MET A 1 187 ? -19.604 -9.764 -2.955 1.00 53.09 187 MET A O 1
ATOM 1489 N N . LYS A 1 188 ? -19.065 -7.600 -3.208 1.00 47.41 188 LYS A N 1
ATOM 1490 C CA . LYS A 1 188 ? -19.392 -7.552 -4.642 1.00 47.41 188 LYS A CA 1
ATOM 1491 C C . LYS A 1 188 ? -18.322 -8.216 -5.508 1.00 47.41 188 LYS A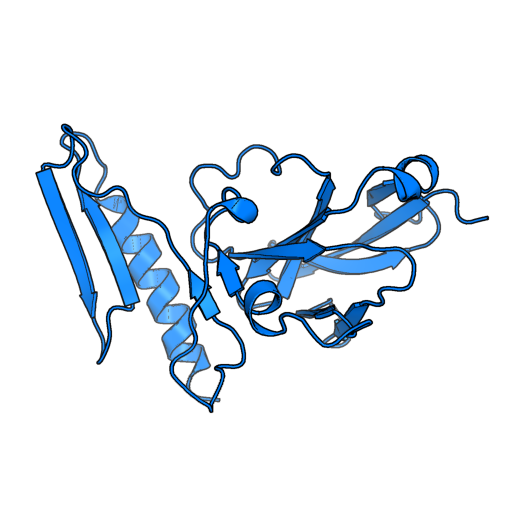 C 1
ATOM 1493 O O . LYS A 1 188 ? -18.654 -8.722 -6.575 1.00 47.41 188 LYS A O 1
ATOM 1498 N N . THR A 1 189 ? -17.067 -8.256 -5.056 1.00 45.03 189 THR A N 1
ATOM 1499 C CA . THR A 1 189 ? -15.956 -8.870 -5.804 1.00 45.03 189 THR A CA 1
ATOM 1500 C C . THR A 1 189 ? -15.830 -10.383 -5.618 1.00 45.03 189 THR A C 1
ATOM 1502 O O . THR A 1 189 ? -15.273 -11.044 -6.485 1.00 45.03 189 THR A O 1
ATOM 1505 N N . SER A 1 190 ? -16.407 -10.954 -4.557 1.00 40.44 190 SER A N 1
ATOM 1506 C CA . SER A 1 190 ? -16.374 -12.401 -4.273 1.00 40.44 190 SER A CA 1
ATOM 1507 C C . SER A 1 190 ? -17.349 -13.243 -5.115 1.00 40.44 190 SER A C 1
ATOM 1509 O O . SER A 1 190 ? -17.456 -14.449 -4.901 1.00 40.44 190 SER A O 1
ATOM 1511 N N . LYS A 1 191 ? -18.105 -12.622 -6.033 1.00 32.75 191 LYS A N 1
ATOM 1512 C CA . LYS A 1 191 ? -19.126 -13.278 -6.875 1.00 32.75 191 LYS A CA 1
ATOM 1513 C C . LYS A 1 191 ? -18.760 -13.378 -8.366 1.00 32.75 191 LYS A C 1
ATOM 1515 O O . LYS A 1 191 ? -19.642 -13.701 -9.160 1.00 32.75 191 LYS A O 1
ATOM 1520 N N . CYS A 1 192 ? -17.506 -13.128 -8.742 1.00 31.08 192 CYS A N 1
ATOM 1521 C CA . CYS A 1 192 ? -17.026 -13.261 -10.122 1.00 31.08 192 CYS A CA 1
ATOM 1522 C C . CYS A 1 192 ? -16.006 -14.391 -10.258 1.00 31.08 192 CYS A C 1
ATOM 1524 O O . CYS A 1 192 ? -15.071 -14.431 -9.428 1.00 31.08 192 CYS A O 1
#

Secondary structure (DSSP, 8-state):
---EEEEEEEEETTEEEEEEEESS--TT-EEEEEGGGTTT--EEEEEEETTEEEEEEE-SSPPTT-TT-BTTBEEEEEE--TT-EEEEEE-SSSEEEEEEE-SSSS-TTGGGEEESSS-S-GGG-------SS--S-EEE-----S-TTEEEEEEEEESEEEEEEEEETT--TTHHHHHHHHHHHHHHHTT-